Protein AF-0000000080797309 (afdb_homodimer)

Organism: Ignicoccus hospitalis (strain KIN4/I / DSM 18386 / JCM 14125) (NCBI:txid453591)

Radius of gyration: 19.51 Å; Cα contacts (8 Å, |Δi|>4): 888; chains: 2; bounding box: 51×42×43 Å

Foldseek 3Di:
DAWAEKEKEWEWDDDPWKIKIKMKMKIKAFAPVLPVVVVVVVVVVQVVVFVVVQVVVQVQQVQKFKDKQNHTKGKHWPDKHWDADVDSRIIMMMTIIMIMDTDDAFKMKIKMFDAKDFAQYKYKYKYFYDPQKAKDDWDWQFDKDADPVRGMIMTIDGGGGITHRMIMIMMGGD/DAWAEKEKEWEWDDDPWKIKIKMKMKIKAFAPVLPVVVVVVVVVVQVVVFVVVQVVVQVQQVQKFKDKPNHTKGKHWPDKHWDADVDSRIIMMMTIIMIMDTDDAFKMKIKMFDAKDFAQHKYKYKYFYDPQKAKDDWDWQFDKDADPVRGMIMTIDGGGGITHRMIMIMMGGD

Secondary structure (DSSP, 8-state):
-EEEEEEEEEEEEE-SSEEEEEEEEEEEEE-TT-GGGGGGG-HHHHHHHHHHHHHHHHHHHHTSEEEETTEEE--EEEEEEEEESSSTT-EEEEEEEEEEEE--SS-EEEEEE---EE-SSEEEEEEEPPTTEEEEEEE-SSEEEE-TTS-EEEEEE-TT-EE-SEEEEEEEE-/-EEEEEEEEEEEEE-SSEEEEEEEEEEEEE-TT-GGGGGGG-HHHHHHHHHHHHHHHHHHHHTSEEEETTEEE--EEEEEEEEESSSTT-EEEEEEEEEEEE--SS-EEEEEE---EE-SSEEEEEEE--TTEEEEEEE-SSEEEE-TTS-EEEEEE-TT-EE-SEEEEEEEE-

Sequence (348 aa):
MRPVYAQGYYFLIPLKNSWRVHEVVNYYYYDEEGEMSELLHKPSEYEEEVYRAWEVMQEELEKEEVMINGVKTVPKVNWASLNFLAFAELPYYTFLIEFEGPSREGTNCFENRFEDWVAEYDYEAFWYLPPGYRFSEVQTSCEYEVSEDGRALGIWCRKGEEVRGYERICWRSTMRPVYAQGYYFLIPLKNSWRVHEVVNYYYYDEEGEMSELLHKPSEYEEEVYRAWEVMQEELEKEEVMINGVKTVPKVNWASLNFLAFAELPYYTFLIEFEGPSREGTNCFENRFEDWVAEYDYEAFWYLPPGYRFSEVQTSCEYEVSEDGRALGIWCRKGEEVRGYERICWRST

Solvent-accessible surface area (backbone atoms only — not comparable to full-atom values): 17358 Å² total; per-residue (Å²): 117,43,74,36,29,38,41,35,39,36,37,50,40,77,51,97,66,25,37,35,38,44,32,40,37,36,43,31,30,45,26,89,83,26,64,70,49,57,32,79,79,32,64,69,61,35,52,51,50,32,51,49,52,43,51,51,51,41,54,57,53,66,70,37,49,35,25,24,64,86,37,79,39,72,66,38,71,79,43,59,43,74,50,59,66,74,36,59,35,28,35,30,39,40,35,34,32,39,37,58,27,54,54,57,83,64,69,36,37,43,37,41,37,45,76,64,46,62,35,82,34,35,34,39,36,36,38,39,48,49,90,64,33,23,60,73,44,78,46,60,68,48,52,70,51,65,41,93,81,26,31,39,37,43,36,41,40,50,54,71,39,66,37,58,36,49,37,37,45,27,29,28,69,110,117,43,75,36,29,37,42,34,41,36,39,47,40,77,50,96,68,26,37,36,37,45,31,39,38,36,44,32,30,44,25,90,84,26,65,72,50,56,32,79,78,32,63,68,60,32,51,49,51,31,50,50,51,44,51,51,52,41,53,58,51,67,70,38,50,35,25,24,62,85,36,80,39,71,67,40,70,80,43,59,42,76,51,59,65,72,36,58,35,27,35,31,38,40,35,37,32,38,35,58,29,53,55,57,83,66,69,35,36,42,37,40,37,44,77,63,47,62,33,85,32,37,33,39,37,36,39,39,48,48,92,63,32,24,60,73,45,78,44,61,66,46,52,68,50,66,41,93,81,24,29,38,37,44,35,43,40,49,54,70,39,66,36,59,36,49,37,38,44,25,29,28,70,110

pLDDT: mean 95.98, std 2.41, range [84.25, 98.88]

Nearest PDB structures (foldseek):
  4p8q-assembly1_B  TM=3.105E-01  e=8.019E-07  Homo sapiens
  5c97-assembly2_B  TM=3.233E-01  e=2.989E-05  Homo sapiens
  8cgw-assembly1_A  TM=3.232E-01  e=2.361E-05  Homo sapiens
  8hqo-assembly1_a  TM=5.147E-01  e=4.863E-02  Escherichia phage DT57C
  4p8q-assembly1_B  TM=3.004E-01  e=2.036E-06  Homo sapiens

Structure (mmCIF, N/CA/C/O backbone):
data_AF-0000000080797309-model_v1
#
loop_
_entity.id
_entity.type
_entity.pdbx_description
1 polymer 'Uncharacterized protein'
#
loop_
_atom_site.group_PDB
_atom_site.id
_atom_site.type_symbol
_atom_site.label_atom_id
_atom_site.label_alt_id
_atom_site.label_comp_id
_atom_site.label_asym_id
_atom_site.label_entity_id
_atom_site.label_seq_id
_atom_site.pdbx_PDB_ins_code
_atom_site.Cartn_x
_atom_site.Cartn_y
_atom_site.Cartn_z
_atom_site.occupancy
_atom_site.B_iso_or_equiv
_atom_site.auth_seq_id
_atom_site.auth_comp_id
_atom_site.auth_asym_id
_atom_site.auth_atom_id
_atom_site.pdbx_PDB_model_num
ATOM 1 N N . MET A 1 1 ? 21.75 0.419 11.648 1 88.88 1 MET A N 1
ATOM 2 C CA . MET A 1 1 ? 20.922 0.76 10.5 1 88.88 1 MET A CA 1
ATOM 3 C C . MET A 1 1 ? 20.266 2.123 10.688 1 88.88 1 MET A C 1
ATOM 5 O O . MET A 1 1 ? 20.016 2.549 11.812 1 88.88 1 MET A O 1
ATOM 9 N N . ARG A 1 2 ? 20.156 2.906 9.617 1 93.19 2 ARG A N 1
ATOM 10 C CA . ARG A 1 2 ? 19.5 4.203 9.688 1 93.19 2 ARG A CA 1
ATOM 11 C C . ARG A 1 2 ? 18.297 4.258 8.75 1 93.19 2 ARG A C 1
ATOM 13 O O . ARG A 1 2 ? 18.375 3.777 7.613 1 93.19 2 ARG A O 1
ATOM 20 N N . PRO A 1 3 ? 17.203 4.785 9.25 1 95.25 3 PRO A N 1
ATOM 21 C CA . PRO A 1 3 ? 16.062 4.949 8.352 1 95.25 3 PRO A CA 1
ATOM 22 C C . PRO A 1 3 ? 16.344 5.898 7.188 1 95.25 3 PRO A C 1
ATOM 24 O O . PRO A 1 3 ? 17.047 6.906 7.367 1 95.25 3 PRO A O 1
ATOM 27 N N . VAL A 1 4 ? 15.797 5.562 5.992 1 96.19 4 VAL A N 1
ATOM 28 C CA . VAL A 1 4 ? 16.172 6.398 4.855 1 96.19 4 VAL A CA 1
ATOM 29 C C . VAL A 1 4 ? 14.914 6.801 4.078 1 96.19 4 VAL A C 1
ATOM 31 O O . VAL A 1 4 ? 14.969 7.691 3.227 1 96.19 4 VAL A O 1
ATOM 34 N N . TYR A 1 5 ? 13.812 6.172 4.375 1 97.25 5 TYR A N 1
ATOM 35 C CA . TYR A 1 5 ? 12.594 6.5 3.65 1 97.25 5 TYR A CA 1
ATOM 36 C C . TYR A 1 5 ? 11.383 5.828 4.285 1 97.25 5 TYR A C 1
ATOM 38 O O . TYR A 1 5 ? 11.516 4.801 4.953 1 97.25 5 TYR A O 1
ATOM 46 N N . ALA A 1 6 ? 10.203 6.355 4.121 1 97.5 6 ALA A N 1
ATOM 47 C CA . ALA A 1 6 ? 8.969 5.727 4.578 1 97.5 6 ALA A CA 1
ATOM 48 C C . ALA A 1 6 ? 7.832 5.973 3.594 1 97.5 6 ALA A C 1
ATOM 50 O O . ALA A 1 6 ? 7.812 6.988 2.898 1 97.5 6 ALA A O 1
ATOM 51 N N . GLN A 1 7 ? 6.957 4.977 3.486 1 97.62 7 GLN A N 1
ATOM 52 C CA . GLN A 1 7 ? 5.75 5.039 2.668 1 97.62 7 GLN A CA 1
ATOM 53 C C . GLN A 1 7 ? 4.52 4.629 3.471 1 97.62 7 GLN A C 1
ATOM 55 O O . GLN A 1 7 ? 4.582 3.701 4.281 1 97.62 7 GLN A O 1
ATOM 60 N N . GLY A 1 8 ? 3.473 5.324 3.232 1 97.69 8 GLY A N 1
ATOM 61 C CA . GLY A 1 8 ? 2.178 4.945 3.771 1 97.69 8 GLY A CA 1
ATOM 62 C C . GLY A 1 8 ? 1.081 4.914 2.725 1 97.69 8 GLY A C 1
ATOM 63 O O . GLY A 1 8 ? 1.021 5.785 1.854 1 97.69 8 GLY A O 1
ATOM 64 N N . TYR A 1 9 ? 0.295 3.879 2.766 1 97.94 9 TYR A N 1
ATOM 65 C CA . TYR A 1 9 ? -0.869 3.744 1.896 1 97.94 9 TYR A CA 1
ATOM 66 C C . TYR A 1 9 ? -2.141 3.557 2.715 1 97.94 9 TYR A C 1
ATOM 68 O O . TYR A 1 9 ? -2.24 2.621 3.514 1 97.94 9 TYR A O 1
ATOM 76 N N . TYR A 1 10 ? -3.08 4.438 2.525 1 98.12 10 TYR A N 1
ATOM 77 C CA . TYR A 1 10 ? -4.312 4.469 3.307 1 98.12 10 TYR A CA 1
ATOM 78 C C . TYR A 1 10 ? -5.527 4.238 2.414 1 98.12 10 TYR A C 1
ATOM 80 O O . TYR A 1 10 ? -5.766 4.996 1.474 1 98.12 10 TYR A O 1
ATOM 88 N N . PHE A 1 11 ? -6.242 3.252 2.727 1 97.12 11 PHE A N 1
ATOM 89 C CA . PHE A 1 11 ? -7.453 2.934 1.979 1 97.12 11 PHE A CA 1
ATOM 90 C C . PHE A 1 11 ? -8.688 3.098 2.857 1 97.12 11 PHE A C 1
ATOM 92 O O . PHE A 1 11 ? -8.812 2.445 3.896 1 97.12 11 PHE A O 1
ATOM 99 N N . LEU A 1 12 ? -9.555 3.945 2.426 1 96.69 12 LEU A N 1
ATOM 100 C CA . LEU A 1 12 ? -10.789 4.191 3.168 1 96.69 12 LEU A CA 1
ATOM 101 C C . LEU A 1 12 ? -11.914 3.281 2.678 1 96.69 12 LEU A C 1
ATOM 103 O O . LEU A 1 12 ? -12.18 3.217 1.476 1 96.69 12 LEU A O 1
ATOM 107 N N . ILE A 1 13 ? -12.477 2.637 3.604 1 94.31 13 ILE A N 1
ATOM 108 C CA . ILE A 1 13 ? -13.539 1.675 3.312 1 94.31 13 ILE A CA 1
ATOM 109 C C . ILE A 1 13 ? -14.836 2.119 3.977 1 94.31 13 ILE A C 1
ATOM 111 O O . ILE A 1 13 ? -14.93 2.152 5.207 1 94.31 13 ILE A O 1
ATOM 115 N N . PRO A 1 14 ? -15.789 2.383 3.158 1 92.88 14 PRO A N 1
ATOM 116 C CA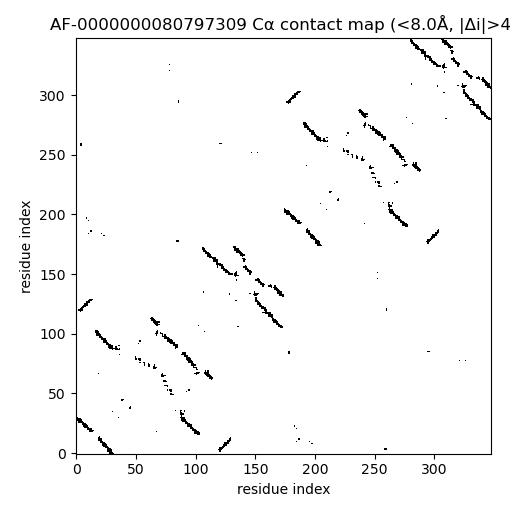 . PRO A 1 14 ? -17.078 2.76 3.738 1 92.88 14 PRO A CA 1
ATOM 117 C C . PRO A 1 14 ? -17.859 1.56 4.281 1 92.88 14 PRO A C 1
ATOM 119 O O . PRO A 1 14 ? -17.984 0.544 3.592 1 92.88 14 PRO A O 1
ATOM 122 N N . LEU A 1 15 ? -18.281 1.693 5.473 1 92.12 15 LEU A N 1
ATOM 123 C CA . LEU A 1 15 ? -19.188 0.737 6.098 1 92.12 15 LEU A CA 1
ATOM 124 C C . LEU A 1 15 ? -20.531 1.378 6.383 1 92.12 15 LEU A C 1
ATOM 126 O O . LEU A 1 15 ? -20.766 2.533 6.02 1 92.12 15 LEU A O 1
ATOM 130 N N . LYS A 1 16 ? -21.453 0.562 6.93 1 89.69 16 LYS A N 1
ATOM 131 C CA . LYS A 1 16 ? -22.797 1.071 7.16 1 89.69 16 LYS A CA 1
ATOM 132 C C . LYS A 1 16 ? -22.781 2.275 8.102 1 89.69 16 LYS A C 1
ATOM 134 O O . LYS A 1 16 ? -23.359 3.32 7.789 1 89.69 16 LYS A O 1
ATOM 139 N N . ASN A 1 17 ? -22.031 2.182 9.188 1 94.12 17 ASN A N 1
ATOM 140 C CA . ASN A 1 17 ? -22.062 3.252 10.18 1 94.12 17 ASN A CA 1
ATOM 141 C C . ASN A 1 17 ? -20.656 3.664 10.602 1 94.12 17 ASN A C 1
ATOM 143 O O . ASN A 1 17 ? -20.469 4.25 11.664 1 94.12 17 ASN A O 1
ATOM 147 N N . SER A 1 18 ? -19.719 3.316 9.781 1 96.5 18 SER A N 1
ATOM 148 C CA . SER A 1 18 ? -18.344 3.641 10.148 1 96.5 18 SER A CA 1
ATOM 149 C C . SER A 1 18 ? -17.453 3.711 8.922 1 96.5 18 SER A C 1
ATOM 151 O O . SER A 1 18 ? -17.859 3.328 7.82 1 96.5 18 SER A O 1
ATOM 153 N N . TRP A 1 19 ? -16.344 4.355 9.109 1 97.06 19 TRP A N 1
ATOM 154 C CA . TRP A 1 19 ? -15.234 4.27 8.172 1 97.06 19 TRP A CA 1
ATOM 155 C C . TRP A 1 19 ? -14.141 3.352 8.719 1 97.06 19 TRP A C 1
ATOM 157 O O . TRP A 1 19 ? -13.773 3.441 9.891 1 97.06 19 TRP A O 1
ATOM 167 N N . ARG A 1 20 ? -13.789 2.465 7.918 1 96.75 20 ARG A N 1
ATOM 168 C CA . ARG A 1 20 ? -12.594 1.691 8.227 1 96.75 20 ARG A CA 1
ATOM 169 C C . ARG A 1 20 ? -11.414 2.146 7.379 1 96.75 20 ARG A C 1
ATOM 171 O O . ARG A 1 20 ? -11.57 2.451 6.195 1 96.75 20 ARG A O 1
ATOM 178 N N . VAL A 1 21 ? -10.25 2.215 7.98 1 97.5 21 VAL A N 1
ATOM 179 C CA . VAL A 1 21 ? -9.023 2.547 7.262 1 97.5 21 VAL A CA 1
ATOM 180 C C . VAL A 1 21 ? -8.055 1.365 7.316 1 97.5 21 VAL A C 1
ATOM 182 O O . VAL A 1 21 ? -7.73 0.871 8.398 1 97.5 21 VAL A O 1
ATOM 185 N N . HIS A 1 22 ? -7.73 0.875 6.156 1 97.5 22 HIS A N 1
ATOM 186 C CA . HIS A 1 22 ? -6.594 -0.029 6.031 1 97.5 22 HIS A CA 1
ATOM 187 C C . HIS A 1 22 ? -5.332 0.727 5.629 1 97.5 22 HIS A C 1
ATOM 189 O O . HIS A 1 22 ? -5.348 1.507 4.676 1 97.5 22 HIS A O 1
ATOM 195 N N . GLU A 1 23 ? -4.355 0.53 6.34 1 97.69 23 GLU A N 1
ATOM 196 C CA . GLU A 1 23 ? -3.102 1.251 6.141 1 97.69 23 GLU A CA 1
ATOM 197 C C . GLU A 1 23 ? -1.925 0.287 6.023 1 97.69 23 GLU A C 1
ATOM 199 O O . GLU A 1 23 ? -1.812 -0.663 6.801 1 97.69 23 GLU A O 1
ATOM 204 N N . VAL A 1 24 ? -1.109 0.479 5.055 1 97.88 24 VAL A N 1
ATOM 205 C CA . VAL A 1 24 ? 0.198 -0.164 4.961 1 97.88 24 VAL A CA 1
ATOM 206 C C . VAL A 1 24 ? 1.3 0.88 5.129 1 97.88 24 VAL A C 1
ATOM 208 O O . VAL A 1 24 ? 1.271 1.931 4.48 1 97.88 24 VAL A O 1
ATOM 211 N N . VAL A 1 25 ? 2.201 0.574 5.93 1 98.12 25 VAL A N 1
ATOM 212 C CA . VAL A 1 25 ? 3.346 1.459 6.117 1 98.12 25 VAL A CA 1
ATOM 213 C C . VAL A 1 25 ? 4.641 0.687 5.879 1 98.12 25 VAL A C 1
ATOM 215 O O . VAL A 1 25 ? 4.812 -0.421 6.391 1 98.12 25 VAL A O 1
ATOM 218 N N . ASN A 1 26 ? 5.516 1.224 5.105 1 97.94 26 ASN A N 1
ATOM 219 C CA . ASN A 1 26 ? 6.859 0.695 4.902 1 97.94 26 ASN A CA 1
ATOM 220 C C . ASN A 1 26 ? 7.926 1.643 5.445 1 97.94 26 ASN A C 1
ATOM 222 O O . ASN A 1 26 ? 7.898 2.842 5.164 1 97.94 26 ASN A O 1
ATOM 226 N N . TYR A 1 27 ? 8.812 1.142 6.207 1 97.94 27 TYR A N 1
ATOM 227 C CA . TYR A 1 27 ? 10.008 1.869 6.629 1 97.94 27 TYR A CA 1
ATOM 228 C C . TYR A 1 27 ? 11.266 1.257 6.027 1 97.94 27 TYR A C 1
ATOM 230 O O . TYR A 1 27 ? 11.562 0.082 6.254 1 97.94 27 TYR A O 1
ATOM 238 N N . TYR A 1 28 ? 11.953 2.053 5.301 1 97.31 28 TYR A N 1
ATOM 239 C CA . TYR A 1 28 ? 13.172 1.587 4.641 1 97.31 28 TYR A CA 1
ATOM 240 C C . TYR A 1 28 ? 14.406 2.055 5.395 1 97.31 28 TYR A C 1
ATOM 242 O O . TYR A 1 28 ? 14.461 3.193 5.863 1 97.31 28 TYR A O 1
ATOM 250 N N . TYR A 1 29 ? 15.406 1.186 5.426 1 96.94 29 TYR A N 1
ATOM 251 C CA . TYR A 1 29 ? 16.641 1.468 6.141 1 96.94 29 TYR A CA 1
ATOM 252 C C . TYR A 1 29 ? 17.859 1.218 5.254 1 96.94 29 TYR A C 1
ATOM 254 O O . TYR A 1 29 ? 17.766 0.495 4.258 1 96.94 29 TYR A O 1
ATOM 262 N N . TYR A 1 30 ? 18.875 1.889 5.609 1 95.88 30 TYR A N 1
ATOM 263 C CA . TYR A 1 30 ? 20.188 1.566 5.051 1 95.88 30 TYR A CA 1
ATOM 264 C C . TYR A 1 30 ? 21.062 0.878 6.086 1 95.88 30 TYR A C 1
ATOM 266 O O . TYR A 1 30 ? 21.391 1.467 7.117 1 95.88 30 TYR A O 1
ATOM 274 N N . ASP A 1 31 ? 21.328 -0.38 5.801 1 95.69 31 ASP A N 1
ATOM 275 C CA . ASP A 1 31 ? 22.203 -1.229 6.605 1 95.69 31 ASP A CA 1
ATOM 276 C C . ASP A 1 31 ? 23.531 -1.494 5.883 1 95.69 31 ASP A C 1
ATOM 278 O O . ASP A 1 31 ? 23.672 -2.496 5.18 1 95.69 31 ASP A O 1
ATOM 282 N N . GLU A 1 32 ? 24.453 -0.683 6.113 1 92.56 32 GLU A N 1
ATOM 283 C CA . GLU A 1 32 ? 25.703 -0.631 5.352 1 92.56 32 GLU A CA 1
ATOM 284 C C . GLU A 1 32 ? 26.359 -2.002 5.281 1 92.56 32 GLU A C 1
ATOM 286 O O . GLU A 1 32 ? 26.844 -2.412 4.227 1 92.56 32 GLU A O 1
ATOM 291 N N . GLU A 1 33 ? 26.406 -2.705 6.332 1 94.06 33 GLU A N 1
ATOM 292 C CA . GLU A 1 33 ? 27.109 -3.986 6.391 1 94.06 33 GLU A CA 1
ATOM 293 C C . GLU A 1 33 ? 26.172 -5.141 6.02 1 94.06 33 GLU A C 1
ATOM 295 O O . GLU A 1 33 ? 26.609 -6.285 5.914 1 94.06 33 GLU A O 1
ATOM 300 N N . GLY A 1 34 ? 24.953 -4.832 5.816 1 93.38 34 GLY A N 1
ATOM 301 C CA . GLY A 1 34 ? 23.984 -5.852 5.457 1 93.38 34 GLY A CA 1
ATOM 302 C C . GLY A 1 34 ? 23.781 -6.898 6.535 1 93.38 34 GLY A C 1
ATOM 303 O O . GLY A 1 34 ? 23.609 -8.078 6.238 1 93.38 34 GLY A O 1
ATOM 304 N N . GLU A 1 35 ? 23.844 -6.492 7.715 1 93.12 35 GLU A N 1
ATOM 305 C CA . GLU A 1 35 ? 23.812 -7.422 8.836 1 93.12 35 GLU A CA 1
ATOM 306 C C . GLU A 1 35 ? 22.422 -8.047 8.984 1 93.12 35 GLU A C 1
ATOM 308 O O . GLU A 1 35 ? 22.297 -9.211 9.352 1 93.12 35 GLU A O 1
ATOM 313 N N . MET A 1 36 ? 21.453 -7.305 8.664 1 94.56 36 MET A N 1
ATOM 314 C CA . MET A 1 36 ? 20.094 -7.781 8.836 1 94.56 36 MET A CA 1
ATOM 315 C C . MET A 1 36 ? 19.797 -8.945 7.895 1 94.56 36 MET A C 1
ATOM 317 O O . MET A 1 36 ? 18.906 -9.75 8.156 1 94.56 36 MET A O 1
ATOM 321 N N . SER A 1 37 ? 20.5 -8.961 6.812 1 92.56 37 SER A N 1
ATOM 322 C CA . SER A 1 37 ? 20.219 -10.008 5.828 1 92.56 37 SER A CA 1
ATOM 323 C C . SER A 1 37 ? 20.562 -11.383 6.375 1 92.56 37 SER A C 1
ATOM 325 O O . SER A 1 37 ? 20.078 -12.398 5.867 1 92.56 37 SER A O 1
ATOM 327 N N . GLU A 1 38 ? 21.375 -11.453 7.387 1 93.19 38 GLU A N 1
ATOM 328 C CA . GLU A 1 38 ? 21.719 -12.719 8.016 1 93.19 38 GLU A CA 1
ATOM 329 C C . GLU A 1 38 ? 20.5 -13.359 8.672 1 93.19 38 GLU A C 1
ATOM 331 O O . GLU A 1 38 ? 20.438 -14.586 8.828 1 93.19 38 GLU A O 1
ATOM 336 N N . LEU A 1 39 ? 19.531 -12.578 9.023 1 92.56 39 LEU A N 1
ATOM 337 C CA . LEU A 1 39 ? 18.328 -13.07 9.68 1 92.56 39 LEU A CA 1
ATOM 338 C C . LEU A 1 39 ? 17.562 -14.016 8.758 1 92.56 39 LEU A C 1
ATOM 340 O O . LEU A 1 39 ? 16.797 -14.867 9.234 1 92.56 39 LEU A O 1
ATOM 344 N N . LEU A 1 40 ? 17.703 -13.844 7.465 1 87.06 40 LEU A N 1
ATOM 345 C CA . LEU A 1 40 ? 17 -14.672 6.496 1 87.06 40 LEU A CA 1
ATOM 346 C C . LEU A 1 40 ? 17.375 -16.141 6.668 1 87.06 40 LEU A C 1
ATOM 348 O O . LEU A 1 40 ? 16.609 -17.031 6.285 1 87.06 40 LEU A O 1
ATOM 352 N N . HIS A 1 41 ? 18.531 -16.359 7.289 1 90.5 41 HIS A N 1
ATOM 353 C CA . HIS A 1 41 ? 19 -17.734 7.484 1 90.5 41 HIS A CA 1
ATOM 354 C C . HIS A 1 41 ? 18.781 -18.188 8.922 1 90.5 41 HIS A C 1
ATOM 356 O O . HIS A 1 41 ? 19.188 -19.297 9.297 1 90.5 41 HIS A O 1
ATOM 362 N N . LYS A 1 42 ? 18.297 -17.422 9.68 1 94.56 42 LYS A N 1
ATOM 363 C CA . LYS A 1 42 ? 18 -17.719 11.078 1 94.56 42 LYS A CA 1
ATOM 364 C C . LYS A 1 42 ? 16.531 -17.469 11.391 1 94.56 42 LYS A C 1
ATOM 366 O O . LYS A 1 42 ? 16.172 -16.453 11.984 1 94.56 42 LYS A O 1
ATOM 371 N N . PRO A 1 43 ? 15.688 -18.422 11.172 1 91.88 43 PRO A N 1
ATOM 372 C CA . PRO A 1 43 ? 14.234 -18.219 11.227 1 91.88 43 PRO A CA 1
ATOM 373 C C . PRO A 1 43 ? 13.758 -17.75 12.602 1 91.88 43 PRO A C 1
ATOM 375 O O . PRO A 1 43 ? 12.898 -16.875 12.688 1 91.88 43 PRO A O 1
ATOM 378 N N . SER A 1 44 ? 14.25 -18.297 13.641 1 95.38 44 SER A N 1
ATOM 379 C CA . SER A 1 44 ? 13.82 -17.906 14.977 1 95.38 44 SER A CA 1
ATOM 380 C C . SER A 1 44 ? 14.172 -16.453 15.266 1 95.38 44 SER A C 1
ATOM 382 O O . SER A 1 44 ? 13.359 -15.703 15.805 1 95.38 44 SER A O 1
ATOM 384 N N . GLU A 1 45 ? 15.383 -16.078 14.922 1 95.25 45 GLU A N 1
ATOM 385 C CA . GLU A 1 45 ? 15.82 -14.703 15.148 1 95.25 45 GLU A CA 1
ATOM 386 C C . GLU A 1 45 ? 15.055 -13.727 14.273 1 95.25 45 G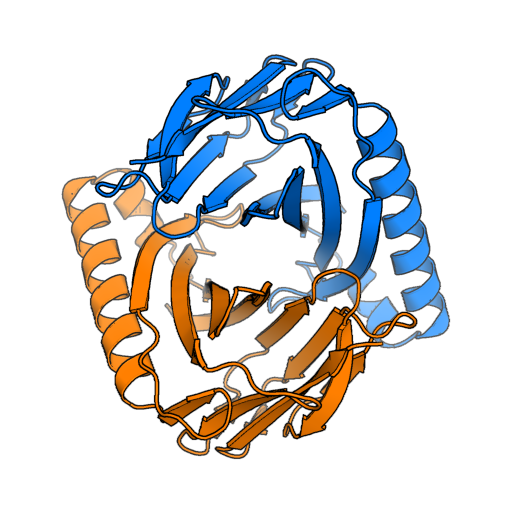LU A C 1
ATOM 388 O O . GLU A 1 45 ? 14.773 -12.602 14.68 1 95.25 45 GLU A O 1
ATOM 393 N N . TYR A 1 46 ? 14.789 -14.148 13.078 1 95.31 46 TYR A N 1
ATOM 394 C CA . TYR A 1 46 ? 13.961 -13.359 12.172 1 95.31 46 TYR A CA 1
ATOM 395 C C . TYR A 1 46 ? 12.594 -13.078 12.789 1 95.31 46 TYR A C 1
ATOM 397 O O . TYR A 1 46 ? 12.148 -11.93 12.836 1 95.31 46 TYR A O 1
ATOM 405 N N . GLU A 1 47 ? 11.984 -14.125 13.289 1 94.5 47 GLU A N 1
ATOM 406 C CA . GLU A 1 47 ? 10.656 -13.992 13.891 1 94.5 47 GLU A CA 1
ATOM 407 C C . GLU A 1 47 ? 10.703 -13.07 15.109 1 94.5 47 GLU A C 1
ATOM 409 O O . GLU A 1 47 ? 9.789 -12.266 15.312 1 94.5 47 GLU A O 1
ATOM 414 N N . GLU A 1 48 ? 11.68 -13.211 15.844 1 96.69 48 GLU A N 1
ATOM 415 C CA . GLU A 1 48 ? 11.836 -12.359 17.016 1 96.69 48 GLU A CA 1
ATOM 416 C C . GLU A 1 48 ? 11.992 -10.891 16.625 1 96.69 48 GLU A C 1
ATOM 418 O O . GLU A 1 48 ? 11.406 -10.008 17.25 1 96.69 48 GLU A O 1
ATOM 423 N N . GLU A 1 49 ? 12.836 -10.664 15.602 1 97.06 49 GLU A N 1
ATOM 424 C CA . GLU A 1 49 ? 13.039 -9.305 15.109 1 97.06 49 GLU A CA 1
ATOM 425 C C . GLU A 1 49 ? 11.734 -8.695 14.609 1 97.06 49 GLU A C 1
ATOM 427 O O . GLU A 1 49 ? 11.422 -7.547 14.922 1 97.06 49 GLU A O 1
ATOM 432 N N . VAL A 1 50 ? 10.938 -9.422 13.891 1 96.5 50 VAL A N 1
ATOM 433 C CA . VAL A 1 50 ? 9.664 -8.953 13.336 1 96.5 50 VAL A CA 1
ATOM 434 C C . VAL A 1 50 ? 8.688 -8.672 14.477 1 96.5 50 VAL A C 1
ATOM 436 O O . VAL A 1 50 ? 7.984 -7.656 14.453 1 96.5 50 VAL A O 1
ATOM 439 N N . TYR A 1 51 ? 8.664 -9.547 15.445 1 96.81 51 TYR A N 1
ATOM 440 C CA . TYR A 1 51 ? 7.785 -9.336 16.594 1 96.81 51 TYR A CA 1
ATOM 441 C C . TYR A 1 51 ? 8.156 -8.07 17.344 1 96.81 51 TYR A C 1
ATOM 443 O O . TYR A 1 51 ? 7.285 -7.289 17.734 1 96.81 51 TYR A O 1
ATOM 451 N N . ARG A 1 52 ? 9.406 -7.91 17.531 1 97.5 52 ARG A N 1
ATOM 452 C CA . ARG A 1 52 ? 9.875 -6.695 18.203 1 97.5 52 ARG A CA 1
ATOM 453 C C . ARG A 1 52 ? 9.461 -5.453 17.422 1 97.5 52 ARG A C 1
ATOM 455 O O . ARG A 1 52 ? 8.992 -4.473 18 1 97.5 52 ARG A O 1
ATOM 462 N N . ALA A 1 53 ? 9.68 -5.477 16.109 1 97.56 53 ALA A N 1
ATOM 463 C CA . ALA A 1 53 ? 9.273 -4.352 15.266 1 97.56 53 ALA A CA 1
ATOM 464 C C . ALA A 1 53 ? 7.773 -4.09 15.375 1 97.56 53 ALA A C 1
ATOM 466 O O . ALA A 1 53 ? 7.34 -2.936 15.406 1 97.56 53 ALA A O 1
ATOM 467 N N . TRP A 1 54 ? 6.992 -5.129 15.438 1 97.38 54 TRP A N 1
ATOM 468 C CA . TRP A 1 54 ? 5.547 -5.043 15.625 1 97.38 54 TRP A CA 1
ATOM 469 C C . TRP A 1 54 ? 5.203 -4.312 16.922 1 97.38 54 TRP A C 1
ATOM 471 O O . TRP A 1 54 ? 4.391 -3.387 16.922 1 97.38 54 TRP A O 1
ATOM 481 N N . GLU A 1 55 ? 5.824 -4.695 17.984 1 97.88 55 GLU A N 1
ATOM 482 C CA . GLU A 1 55 ? 5.57 -4.09 19.281 1 97.88 55 GLU A CA 1
ATOM 483 C C . GLU A 1 55 ? 5.941 -2.607 19.281 1 97.88 55 GLU A C 1
ATOM 485 O O . GLU A 1 55 ? 5.188 -1.774 19.797 1 97.88 55 GLU A O 1
ATOM 490 N N . VAL A 1 56 ? 7.059 -2.336 18.766 1 97.75 56 VAL A N 1
ATOM 491 C CA . VAL A 1 56 ? 7.543 -0.959 18.719 1 97.75 56 VAL A CA 1
ATOM 492 C C . VAL A 1 56 ? 6.582 -0.096 17.906 1 97.75 56 VAL A C 1
ATOM 494 O O . VAL A 1 56 ? 6.211 1.002 18.328 1 97.75 56 VAL A O 1
ATOM 497 N N . MET A 1 57 ? 6.184 -0.609 16.719 1 98.06 57 MET A N 1
ATOM 498 C CA . MET A 1 57 ? 5.238 0.137 15.891 1 98.06 57 MET A CA 1
ATOM 499 C C . MET A 1 57 ? 3.932 0.381 16.641 1 98.06 57 MET A C 1
ATOM 501 O O . MET A 1 57 ? 3.398 1.491 16.609 1 98.06 57 MET A O 1
ATOM 505 N N . GLN A 1 58 ? 3.43 -0.635 17.312 1 98.06 58 GLN A N 1
ATOM 506 C CA . GLN A 1 58 ? 2.189 -0.484 18.062 1 98.06 58 GLN A CA 1
ATOM 507 C C . GLN A 1 58 ? 2.334 0.57 19.156 1 98.06 58 GLN A C 1
ATOM 509 O O . GLN A 1 58 ? 1.45 1.408 19.344 1 98.06 58 GLN A O 1
ATOM 514 N N . GLU A 1 59 ? 3.426 0.542 19.828 1 97.69 59 GLU A N 1
ATOM 515 C CA . GLU A 1 59 ? 3.689 1.524 20.875 1 97.69 59 GLU A CA 1
ATOM 516 C C . GLU A 1 59 ? 3.713 2.941 20.312 1 97.69 59 GLU A C 1
ATOM 518 O O . GLU A 1 59 ? 3.16 3.865 20.922 1 97.69 59 GLU A O 1
ATOM 523 N N . GLU A 1 60 ? 4.383 3.148 19.188 1 96.19 60 GLU A N 1
ATOM 524 C CA . GLU A 1 60 ? 4.461 4.465 18.562 1 96.19 60 GLU A CA 1
ATOM 525 C C . GLU A 1 60 ? 3.076 4.973 18.172 1 96.19 60 GLU A C 1
ATOM 527 O O . GLU A 1 60 ? 2.764 6.148 18.359 1 96.19 60 GLU A O 1
ATOM 532 N N . LEU A 1 61 ? 2.242 4.086 17.609 1 96.94 61 LEU A N 1
ATOM 533 C CA . LEU A 1 61 ? 0.889 4.453 17.203 1 96.94 61 LEU A CA 1
ATOM 534 C C . LEU A 1 61 ? 0.064 4.887 18.406 1 96.94 61 LEU A C 1
ATOM 536 O O . LEU A 1 61 ? -0.775 5.785 18.297 1 96.94 61 LEU A O 1
ATOM 540 N N . GLU A 1 62 ? 0.316 4.258 19.531 1 96.44 62 GLU A N 1
ATOM 541 C CA . GLU A 1 62 ? -0.465 4.527 20.734 1 96.44 62 GLU A CA 1
ATOM 542 C C . GLU A 1 62 ? -0.117 5.891 21.328 1 96.44 62 GLU A C 1
ATOM 544 O O . GLU A 1 62 ? -0.855 6.418 22.156 1 96.44 62 GLU A O 1
ATOM 549 N N . LYS A 1 63 ? 1.009 6.453 20.938 1 95.56 63 LYS A N 1
ATOM 550 C CA . LYS A 1 63 ? 1.396 7.781 21.406 1 95.56 63 LYS A CA 1
ATOM 551 C C . LYS A 1 63 ? 0.613 8.867 20.672 1 95.56 63 LYS A C 1
ATOM 553 O O . LYS A 1 63 ? 0.573 10.016 21.109 1 95.56 63 LYS A O 1
ATOM 558 N N . GLU A 1 64 ? 0.073 8.594 19.531 1 96.06 64 GLU A N 1
ATOM 559 C CA . GLU A 1 64 ? -0.671 9.555 18.734 1 96.06 64 GLU A CA 1
ATOM 560 C C . GLU A 1 64 ? -2.145 9.578 19.125 1 96.06 64 GLU A C 1
ATOM 562 O O . GLU A 1 64 ? -2.645 8.641 19.734 1 96.06 64 GLU A O 1
ATOM 567 N N . GLU A 1 65 ? -2.738 10.68 18.891 1 97.69 65 GLU A N 1
ATOM 568 C CA . GLU A 1 65 ? -4.191 10.773 19 1 97.69 65 GLU A CA 1
ATOM 569 C C . GLU A 1 65 ? -4.855 10.758 17.625 1 97.69 65 GLU A C 1
ATOM 571 O O . GLU A 1 65 ? -4.879 11.773 16.922 1 97.69 65 GLU A O 1
ATOM 576 N N . VAL A 1 66 ? -5.398 9.625 17.312 1 98.19 66 VAL A N 1
ATOM 577 C CA . VAL A 1 66 ? -6.055 9.438 16.016 1 98.19 66 VAL A CA 1
ATOM 578 C C . VAL A 1 66 ? -7.57 9.5 16.203 1 98.19 66 VAL A C 1
ATOM 580 O O . VAL A 1 66 ? -8.133 8.828 17.062 1 98.19 66 VAL A O 1
ATOM 583 N N . MET A 1 67 ? -8.234 10.297 15.359 1 98.44 67 MET A N 1
ATOM 584 C CA . MET A 1 67 ? -9.688 10.453 15.461 1 98.44 67 MET A CA 1
ATOM 585 C C . MET A 1 67 ? -10.344 10.336 14.094 1 98.44 67 MET A C 1
ATOM 587 O O . MET A 1 67 ? -9.797 10.797 13.094 1 98.44 67 MET A O 1
ATOM 591 N N . ILE A 1 68 ? -11.445 9.719 14.055 1 98.5 68 ILE A N 1
ATOM 592 C CA . ILE A 1 68 ? -12.359 9.773 12.922 1 98.5 68 ILE A CA 1
ATOM 593 C C . ILE A 1 68 ? -13.664 10.445 13.344 1 98.5 68 ILE A C 1
ATOM 595 O O . ILE A 1 68 ? -14.336 9.984 14.273 1 98.5 68 ILE A O 1
ATOM 599 N N . ASN A 1 69 ? -13.914 11.531 12.742 1 98.25 69 ASN A N 1
ATOM 600 C CA . ASN A 1 69 ? -15.102 12.336 13.055 1 98.25 69 ASN A CA 1
ATOM 601 C C . ASN A 1 69 ? -15.195 12.648 14.539 1 98.25 69 ASN A C 1
ATOM 603 O O . ASN A 1 69 ? -16.25 12.492 15.148 1 98.25 69 ASN A O 1
ATOM 607 N N . GLY A 1 70 ? -14.078 12.992 15.109 1 97.31 70 GLY A N 1
ATOM 608 C CA . GLY A 1 70 ? -14.016 13.484 16.484 1 97.31 70 GLY A CA 1
ATOM 609 C C . GLY A 1 70 ? -13.969 12.375 17.516 1 97.31 70 GLY A C 1
ATOM 610 O O . GLY A 1 70 ? -13.898 12.641 18.719 1 97.31 70 GLY A O 1
ATOM 611 N N . VAL A 1 71 ? -14.078 11.141 17.094 1 98.25 71 VAL A N 1
ATOM 612 C CA . VAL A 1 71 ? -14.039 10.016 18.016 1 98.25 71 VAL A CA 1
ATOM 613 C C . VAL A 1 71 ? -12.664 9.344 17.969 1 98.25 71 VAL A C 1
ATOM 615 O O . VAL A 1 71 ? -12.188 8.984 16.906 1 98.25 71 VAL A O 1
ATOM 618 N N . LYS A 1 72 ? -12.141 9.203 19.172 1 97.81 72 LYS A N 1
ATOM 619 C CA . LYS A 1 72 ? -10.812 8.609 19.281 1 97.81 72 LYS A CA 1
ATOM 620 C C . LYS A 1 72 ? -10.828 7.145 18.859 1 97.81 72 LYS A C 1
ATOM 622 O O . LYS A 1 72 ? -11.758 6.406 19.188 1 97.81 72 LYS A O 1
ATOM 627 N N . THR A 1 73 ? -9.836 6.777 18.094 1 97 73 THR A N 1
ATOM 628 C CA . THR A 1 73 ? -9.633 5.379 17.719 1 97 73 THR A CA 1
ATOM 629 C C . THR A 1 73 ? -8.164 4.992 17.875 1 97 73 THR A C 1
ATOM 631 O O . THR A 1 73 ? -7.293 5.863 17.984 1 97 73 THR A O 1
ATOM 634 N N . VAL A 1 74 ? -7.918 3.719 18 1 95.31 74 VAL A N 1
ATOM 635 C CA . VAL A 1 74 ? -6.551 3.23 18.156 1 95.31 74 VAL A CA 1
ATOM 636 C C . VAL A 1 74 ? -6.176 2.348 16.969 1 95.31 74 VAL A C 1
ATOM 638 O O . VAL A 1 74 ? -6.688 1.235 16.828 1 95.31 74 VAL A O 1
ATOM 641 N N . PRO A 1 75 ? -5.262 2.855 16.109 1 97.75 75 PRO A N 1
ATOM 642 C CA . PRO A 1 75 ? -4.77 1.983 15.047 1 97.75 75 PRO A CA 1
ATOM 643 C C . PRO A 1 75 ? -4.078 0.73 15.578 1 97.75 75 PRO A C 1
ATOM 645 O O . PRO A 1 75 ? -3.305 0.806 16.531 1 97.75 75 PRO A O 1
ATOM 648 N N . LYS A 1 76 ? -4.375 -0.363 15.016 1 97.38 76 LYS A N 1
ATOM 649 C CA . LYS A 1 76 ? -3.814 -1.644 15.438 1 97.38 76 LYS A CA 1
ATOM 650 C C . LYS A 1 76 ? -2.93 -2.244 14.352 1 97.38 76 LYS A C 1
ATOM 652 O O . LYS A 1 76 ? -3.316 -2.277 13.18 1 97.38 76 LYS A O 1
ATOM 657 N N . VAL A 1 77 ? -1.784 -2.713 14.719 1 97.31 77 VAL A N 1
ATOM 658 C CA . VAL A 1 77 ? -0.912 -3.432 13.797 1 97.31 77 VAL A CA 1
ATOM 659 C C . VAL A 1 77 ? -1.348 -4.895 13.711 1 97.31 77 VAL A C 1
ATOM 661 O O . VAL A 1 77 ? -1.32 -5.617 14.711 1 97.31 77 VAL A O 1
ATOM 664 N N . ASN A 1 78 ? -1.698 -5.309 12.508 1 94.44 78 ASN A N 1
ATOM 665 C CA . ASN A 1 78 ? -2.23 -6.656 12.344 1 94.44 78 ASN A CA 1
ATOM 666 C C . ASN A 1 78 ? -1.214 -7.582 11.688 1 94.44 78 ASN A C 1
ATOM 668 O O . ASN A 1 78 ? -1.389 -8.805 11.68 1 94.44 78 ASN A O 1
ATOM 672 N N . TRP A 1 79 ? -0.19 -7 11.164 1 94.38 79 TRP A N 1
ATOM 673 C CA . TRP A 1 79 ? 0.848 -7.77 10.484 1 94.38 79 TRP A CA 1
ATOM 674 C C . TRP A 1 79 ? 2.145 -6.969 10.391 1 94.38 79 TRP A C 1
ATOM 676 O O . TRP A 1 79 ? 2.115 -5.742 10.289 1 94.38 79 TRP A O 1
ATOM 686 N N . ALA A 1 80 ? 3.213 -7.656 10.5 1 96.06 80 ALA A N 1
ATOM 687 C CA . ALA A 1 80 ? 4.527 -7.074 10.258 1 96.06 80 ALA A CA 1
ATOM 688 C C . ALA A 1 80 ? 5.43 -8.039 9.5 1 96.06 80 ALA A C 1
ATOM 690 O O . ALA A 1 80 ? 5.316 -9.258 9.656 1 96.06 80 ALA A O 1
ATOM 691 N N . SER A 1 81 ? 6.273 -7.523 8.719 1 95.25 81 SER A N 1
ATOM 692 C CA . SER A 1 81 ? 7.254 -8.336 8.008 1 95.25 81 SER A CA 1
ATOM 693 C C . SER A 1 81 ? 8.547 -7.562 7.777 1 95.25 81 SER A C 1
ATOM 695 O O . SER A 1 81 ? 8.562 -6.332 7.855 1 95.25 81 SER A O 1
ATOM 697 N N . LEU A 1 82 ? 9.57 -8.305 7.609 1 95.81 82 LEU A N 1
ATOM 698 C CA . LEU A 1 82 ? 10.883 -7.773 7.25 1 95.81 82 LEU A CA 1
ATOM 699 C C . LEU A 1 82 ? 11.359 -8.352 5.926 1 95.81 82 LEU A C 1
ATOM 701 O O . LEU A 1 82 ? 11.391 -9.578 5.754 1 95.81 82 LEU A O 1
ATOM 705 N N . ASN A 1 83 ? 11.664 -7.492 4.984 1 94.31 83 ASN A N 1
ATOM 706 C CA . ASN A 1 83 ? 12.164 -7.891 3.674 1 94.31 83 ASN A CA 1
ATOM 707 C C . ASN A 1 83 ? 13.328 -7.016 3.223 1 94.31 83 ASN A C 1
ATOM 709 O O . ASN A 1 83 ? 13.789 -6.152 3.973 1 94.31 83 ASN A O 1
ATOM 713 N N . PHE A 1 84 ? 13.867 -7.324 2.064 1 93.69 84 PHE A N 1
ATOM 714 C CA . PHE A 1 84 ? 15.008 -6.59 1.521 1 93.69 84 PHE A CA 1
ATOM 715 C C . PHE A 1 84 ? 14.727 -6.129 0.096 1 93.69 84 PHE A C 1
ATOM 717 O O . PHE A 1 84 ? 14.336 -6.93 -0.756 1 93.69 84 PHE A O 1
ATOM 724 N N . LEU A 1 85 ? 14.898 -4.758 -0.117 1 92 85 LEU A N 1
ATOM 725 C CA . LEU A 1 85 ? 14.648 -4.172 -1.428 1 92 85 LEU A CA 1
ATOM 726 C C . LEU A 1 85 ? 15.805 -4.438 -2.379 1 92 85 LEU A C 1
ATOM 728 O O . LEU A 1 85 ? 16.703 -3.605 -2.521 1 92 85 LEU A O 1
ATOM 732 N N . ALA A 1 86 ? 15.867 -5.516 -3.053 1 84.5 86 ALA A N 1
ATOM 733 C CA . ALA A 1 86 ? 16.797 -5.93 -4.098 1 84.5 86 ALA A CA 1
ATOM 734 C C . ALA A 1 86 ? 18.203 -6.152 -3.527 1 84.5 86 ALA A C 1
ATOM 736 O O . ALA A 1 86 ? 18.969 -6.973 -4.043 1 84.5 86 ALA A O 1
ATOM 737 N N . PHE A 1 87 ? 18.594 -5.336 -2.463 1 89 87 PHE A N 1
ATOM 738 C CA . PHE A 1 87 ? 19.938 -5.379 -1.911 1 89 87 PHE A CA 1
ATOM 739 C C . PHE A 1 87 ? 19.906 -5.734 -0.43 1 89 87 PHE A C 1
ATOM 741 O O . PHE A 1 87 ? 19.016 -5.301 0.298 1 89 87 PHE A O 1
ATOM 748 N N . ALA A 1 88 ? 20.938 -6.43 0.002 1 92.12 88 ALA A N 1
ATOM 749 C CA . ALA A 1 88 ? 21.047 -6.809 1.408 1 92.12 88 ALA A CA 1
ATOM 750 C C . ALA A 1 88 ? 21.156 -5.578 2.301 1 92.12 88 ALA A C 1
ATOM 752 O O . ALA A 1 88 ? 20.812 -5.625 3.482 1 92.12 88 ALA A O 1
ATOM 753 N N . GLU A 1 89 ? 21.625 -4.496 1.684 1 94.31 89 GLU A N 1
ATOM 754 C CA . GLU A 1 89 ? 21.859 -3.264 2.428 1 94.31 89 GLU A CA 1
ATOM 755 C C . GLU A 1 89 ? 20.578 -2.449 2.58 1 94.31 89 GLU A C 1
ATOM 757 O O . GLU A 1 89 ? 20.562 -1.426 3.268 1 94.31 89 GLU A O 1
ATOM 762 N N . LEU A 1 90 ? 19.453 -2.943 1.988 1 95.69 90 LEU A N 1
ATOM 763 C CA . LEU A 1 90 ? 18.234 -2.141 1.998 1 95.69 90 LEU A CA 1
ATOM 764 C C . LEU A 1 90 ? 17.062 -2.93 2.584 1 95.69 90 LEU A C 1
ATOM 766 O O . LEU A 1 90 ? 16.078 -3.184 1.896 1 95.69 90 LEU A O 1
ATOM 770 N N . PRO A 1 91 ? 17.172 -3.248 3.902 1 96.69 91 PRO A N 1
ATOM 771 C CA . PRO A 1 91 ? 16.016 -3.861 4.562 1 96.69 91 PRO A CA 1
ATOM 772 C C . PRO A 1 91 ? 14.852 -2.885 4.746 1 96.69 91 PRO A C 1
ATOM 774 O O . PRO A 1 91 ? 15.062 -1.669 4.781 1 96.69 91 PRO A O 1
ATOM 777 N N . TYR A 1 92 ? 13.688 -3.443 4.812 1 96.88 92 TYR A N 1
ATOM 778 C CA . TYR A 1 92 ? 12.539 -2.611 5.148 1 96.88 92 TYR A CA 1
ATOM 779 C C . TYR A 1 92 ? 11.469 -3.42 5.883 1 96.88 92 TYR A C 1
ATOM 781 O O . TYR A 1 92 ? 11.359 -4.633 5.684 1 96.88 92 TYR A O 1
ATOM 789 N N . TYR A 1 93 ? 10.766 -2.748 6.754 1 97.44 93 TYR A N 1
ATOM 790 C CA . TYR A 1 93 ? 9.633 -3.332 7.461 1 97.44 93 TYR A CA 1
ATOM 791 C C . TYR A 1 93 ? 8.312 -2.926 6.812 1 97.44 93 TYR A C 1
ATOM 793 O O . TYR A 1 93 ? 8.156 -1.781 6.379 1 97.44 93 TYR A O 1
ATOM 801 N N . THR A 1 94 ? 7.438 -3.834 6.723 1 97.69 94 THR A N 1
ATOM 802 C CA . THR A 1 94 ? 6.059 -3.564 6.32 1 97.69 94 THR A CA 1
ATOM 803 C C . THR A 1 94 ? 5.102 -3.812 7.48 1 97.69 94 THR A C 1
ATOM 805 O O . THR A 1 94 ? 5.18 -4.844 8.148 1 97.69 94 THR A O 1
ATOM 808 N N . PHE A 1 95 ? 4.215 -2.895 7.672 1 97.94 95 PHE A N 1
ATOM 809 C CA . PHE A 1 95 ? 3.178 -3.039 8.688 1 97.94 95 PHE A CA 1
ATOM 810 C C . PHE A 1 95 ? 1.793 -2.891 8.07 1 97.94 95 PHE A C 1
ATOM 812 O O . PHE A 1 95 ? 1.544 -1.951 7.309 1 97.94 95 PHE A O 1
ATOM 819 N N . LEU A 1 96 ? 0.92 -3.799 8.383 1 97.38 96 LEU A N 1
ATOM 820 C CA . LEU A 1 96 ? -0.5 -3.625 8.094 1 97.38 96 LEU A CA 1
ATOM 821 C C . LEU A 1 96 ? -1.243 -3.115 9.32 1 97.38 96 LEU A C 1
ATOM 823 O O . LEU A 1 96 ? -1.197 -3.738 10.383 1 97.38 96 LEU A O 1
ATOM 827 N N . ILE A 1 97 ? -1.87 -2.029 9.117 1 97.56 97 ILE A N 1
ATOM 828 C CA . ILE A 1 97 ? -2.521 -1.342 10.227 1 97.56 97 ILE A CA 1
ATOM 829 C C . ILE A 1 97 ? -3.992 -1.102 9.891 1 97.56 97 ILE A C 1
ATOM 831 O O . ILE A 1 97 ? -4.34 -0.859 8.734 1 97.56 97 ILE A O 1
ATOM 835 N N . GLU A 1 98 ? -4.793 -1.21 10.906 1 97.12 98 GLU A N 1
ATOM 836 C CA . GLU A 1 98 ? -6.227 -1.011 10.719 1 97.12 98 GLU A CA 1
ATOM 837 C C . GLU A 1 98 ? -6.832 -0.215 11.867 1 97.12 98 GLU A C 1
ATOM 839 O O . GLU A 1 98 ? -6.441 -0.394 13.023 1 97.12 98 GLU A O 1
ATOM 844 N N . PHE A 1 99 ? -7.754 0.605 11.531 1 97.62 99 PHE A N 1
ATOM 845 C CA . PHE A 1 99 ? -8.555 1.284 12.547 1 97.62 99 PHE A CA 1
ATOM 846 C C . PHE A 1 99 ? -9.906 1.694 11.984 1 97.62 99 PHE A C 1
ATOM 848 O O . PHE A 1 99 ? -10.117 1.654 10.766 1 97.62 99 PHE A O 1
ATOM 855 N N . GLU A 1 100 ? -10.766 1.999 12.875 1 97.06 100 GLU A N 1
ATOM 856 C CA . GLU A 1 100 ? -12.148 2.277 12.516 1 97.06 100 GLU A CA 1
ATOM 857 C C . GLU A 1 100 ? -12.727 3.4 13.375 1 97.06 100 GLU A C 1
ATOM 859 O O . GLU A 1 100 ? -12.336 3.568 14.531 1 97.06 100 GLU A O 1
ATOM 864 N N . GLY A 1 101 ? -13.586 4.188 12.75 1 97.88 101 GLY A N 1
ATOM 865 C CA . GLY A 1 101 ? -14.32 5.223 13.461 1 97.88 101 GLY A CA 1
ATOM 866 C C . GLY A 1 101 ? -15.68 5.512 12.852 1 97.88 101 GLY A C 1
ATOM 867 O O . GLY A 1 101 ? -15.977 5.059 11.75 1 97.88 101 GLY A O 1
ATOM 868 N N . PRO A 1 102 ? -16.453 6.23 13.531 1 98.06 102 PRO A N 1
ATOM 869 C CA . PRO A 1 102 ? -17.828 6.43 13.078 1 98.06 102 PRO A CA 1
ATOM 870 C C . PRO A 1 102 ? -17.922 7.297 11.82 1 98.06 102 PRO A C 1
ATOM 872 O O . PRO A 1 102 ? -17.094 8.188 11.625 1 98.06 102 PRO A O 1
ATOM 875 N N . SER A 1 103 ? -18.891 6.941 11 1 97.44 103 SER A N 1
ATOM 876 C CA . SER A 1 103 ? -19.188 7.82 9.875 1 97.44 103 SER A CA 1
ATOM 877 C C . SER A 1 103 ? -20.219 8.875 10.266 1 97.44 103 SER A C 1
ATOM 879 O O . SER A 1 103 ? -20.859 8.773 11.305 1 97.44 103 SER A O 1
ATOM 881 N N . ARG A 1 104 ? -20.297 9.875 9.492 1 96.06 104 ARG A N 1
ATOM 882 C CA . ARG A 1 104 ? -21.328 10.891 9.672 1 96.06 104 ARG A CA 1
ATOM 883 C C . ARG A 1 104 ? -21.859 11.383 8.328 1 96.06 104 ARG A C 1
ATOM 885 O O . ARG A 1 104 ? -21.234 11.141 7.285 1 96.06 104 ARG A O 1
ATOM 892 N N . GLU A 1 105 ? -22.984 11.969 8.469 1 94.62 105 GLU A N 1
ATOM 893 C CA . GLU A 1 105 ? -23.516 12.578 7.258 1 94.62 105 GLU A CA 1
ATOM 894 C C . GLU A 1 105 ? -22.688 13.781 6.832 1 94.62 105 GLU A C 1
ATOM 896 O O . GLU A 1 105 ? -22.25 14.578 7.668 1 94.62 105 GLU A O 1
ATOM 901 N N . GLY A 1 106 ? -22.547 13.891 5.512 1 95.06 106 GLY A N 1
ATOM 902 C CA . GLY A 1 106 ? -21.797 15.023 4.98 1 95.06 106 GLY A CA 1
ATOM 903 C C . GLY A 1 106 ? -20.297 14.781 4.973 1 95.06 106 GLY A C 1
ATOM 904 O O . GLY A 1 106 ? -19.828 13.781 4.434 1 95.06 106 GLY A O 1
ATOM 905 N N . THR A 1 107 ? -19.594 15.688 5.617 1 98.12 107 THR A N 1
ATOM 906 C CA . THR A 1 107 ? -18.141 15.641 5.586 1 98.12 107 THR A CA 1
ATOM 907 C C . THR A 1 107 ? -17.594 14.75 6.703 1 98.12 107 THR A C 1
ATOM 909 O O . THR A 1 107 ? -17.984 14.898 7.863 1 98.12 107 THR A O 1
ATOM 912 N N . ASN A 1 108 ? -16.766 13.805 6.355 1 98.69 108 ASN A N 1
ATOM 913 C CA . ASN A 1 108 ? -16.047 12.945 7.285 1 98.69 108 ASN A CA 1
ATOM 914 C C . ASN A 1 108 ? -14.57 13.352 7.379 1 98.69 108 ASN A C 1
ATOM 916 O O . ASN A 1 108 ? -13.977 13.773 6.391 1 98.69 108 ASN A O 1
ATOM 920 N N . CYS A 1 109 ? -13.969 13.156 8.578 1 98.81 109 CYS A N 1
ATOM 921 C CA . CYS A 1 109 ? -12.602 13.641 8.742 1 98.81 109 CYS A CA 1
ATOM 922 C C . CYS A 1 109 ? -11.758 12.656 9.539 1 98.81 109 CYS A C 1
ATOM 924 O O . CYS A 1 109 ? -12.227 12.094 10.531 1 98.81 109 CYS A O 1
ATOM 926 N N . PHE A 1 110 ? -10.625 12.484 9.062 1 98.69 110 PHE A N 1
ATOM 927 C CA . PHE A 1 110 ? -9.523 11.883 9.805 1 98.69 110 PHE A CA 1
ATOM 928 C C . PHE A 1 110 ? -8.648 12.961 10.438 1 98.69 110 PHE A C 1
ATOM 930 O O . PHE A 1 110 ? -8.281 13.938 9.781 1 98.69 110 PHE A O 1
ATOM 937 N N . GLU A 1 111 ? -8.359 12.812 11.688 1 98.56 111 GLU A N 1
ATOM 938 C CA . GLU A 1 111 ? -7.441 13.711 12.383 1 98.56 111 GLU A CA 1
ATOM 939 C C . GLU A 1 111 ? -6.375 12.922 13.141 1 98.56 111 GLU A C 1
ATOM 941 O O . GLU A 1 111 ? -6.672 11.891 13.75 1 98.56 111 GLU A O 1
ATOM 946 N N . ASN A 1 112 ? -5.211 13.375 13.094 1 97.88 112 ASN A N 1
ATOM 947 C CA . ASN A 1 112 ? -4.086 12.805 13.828 1 97.88 112 ASN A CA 1
ATOM 948 C C . ASN A 1 112 ? -3.279 13.883 14.547 1 97.88 112 ASN A C 1
ATOM 950 O O . ASN A 1 112 ? -2.861 14.867 13.922 1 97.88 112 ASN A O 1
ATOM 954 N N . ARG A 1 113 ? -3.123 13.789 15.805 1 96.81 113 ARG A N 1
ATOM 955 C CA . ARG A 1 113 ? -2.27 14.656 16.609 1 96.81 113 ARG A CA 1
ATOM 956 C C . ARG A 1 113 ? -1.048 13.906 17.125 1 96.81 113 ARG A C 1
ATOM 958 O O . ARG A 1 113 ? -1.176 12.82 17.688 1 96.81 113 ARG A O 1
ATOM 965 N N . PHE A 1 114 ? 0.076 14.445 16.938 1 94.5 114 PHE A N 1
ATOM 966 C CA . PHE A 1 114 ? 1.35 13.867 17.344 1 94.5 114 PHE A CA 1
ATOM 967 C C . PHE A 1 114 ? 2.361 14.953 17.672 1 94.5 114 PHE A C 1
ATOM 969 O O . PHE A 1 114 ? 2.07 16.141 17.531 1 94.5 114 PHE A O 1
ATOM 976 N N . GLU A 1 115 ? 3.441 14.578 18.234 1 93.81 115 GLU A N 1
ATOM 977 C CA . GLU A 1 115 ? 4.473 15.547 18.594 1 93.81 115 GLU A CA 1
ATOM 978 C C . GLU A 1 115 ? 5.125 16.141 17.359 1 93.81 115 GLU A C 1
ATOM 980 O O . GLU A 1 115 ? 5.387 15.445 16.375 1 93.81 115 GLU A O 1
ATOM 985 N N . ASP A 1 116 ? 5.398 17.391 17.422 1 94.75 116 ASP A N 1
ATOM 986 C CA . ASP A 1 116 ? 6.156 18.047 16.359 1 94.75 116 ASP A CA 1
ATOM 987 C C . ASP A 1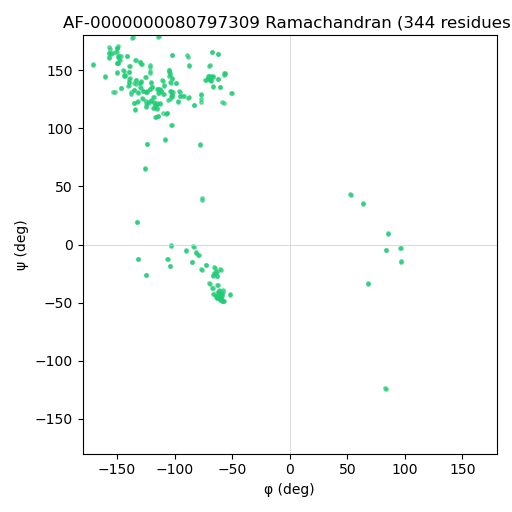 116 ? 7.508 17.375 16.156 1 94.75 116 ASP A C 1
ATOM 989 O O . ASP A 1 116 ? 8.094 16.844 17.094 1 94.75 116 ASP A O 1
ATOM 993 N N . TRP A 1 117 ? 7.887 17.391 14.93 1 94.38 117 TRP A N 1
ATOM 994 C CA . TRP A 1 117 ? 9.211 16.844 14.672 1 94.38 117 TRP A CA 1
ATOM 995 C C . TRP A 1 117 ? 9.805 17.406 13.383 1 94.38 117 TRP A C 1
ATOM 997 O O . TRP A 1 117 ? 9.148 18.188 12.688 1 94.38 117 TRP A O 1
ATOM 1007 N N . VAL A 1 118 ? 11.07 17.172 13.172 1 96 118 VAL A N 1
ATOM 1008 C CA . VAL A 1 118 ? 11.734 17.453 11.906 1 96 118 VAL A CA 1
ATOM 1009 C C . VAL A 1 118 ? 11.961 16.156 11.141 1 96 118 VAL A C 1
ATOM 1011 O O . VAL A 1 118 ? 12.531 15.203 11.672 1 96 118 VAL A O 1
ATOM 1014 N N . ALA A 1 119 ? 11.492 16.109 9.914 1 95.06 119 ALA A N 1
ATOM 1015 C CA . ALA A 1 119 ? 11.609 14.883 9.125 1 95.06 119 ALA A CA 1
ATOM 1016 C C . ALA A 1 119 ? 13.07 14.469 8.977 1 95.06 119 ALA A C 1
ATOM 1018 O O . ALA A 1 119 ? 13.883 15.227 8.445 1 95.06 119 ALA A O 1
ATOM 1019 N N . GLU A 1 120 ? 13.359 13.336 9.391 1 94.5 120 GLU A N 1
ATOM 1020 C CA . GLU A 1 120 ? 14.734 12.836 9.312 1 94.5 120 GLU A CA 1
ATOM 1021 C C . GLU A 1 120 ? 15.016 12.219 7.949 1 94.5 120 GLU A C 1
ATOM 1023 O O . GLU A 1 120 ? 16.172 11.977 7.602 1 94.5 120 GLU A O 1
ATOM 1028 N N . TYR A 1 121 ? 14.078 11.945 7.215 1 95.75 121 TYR A N 1
ATOM 1029 C CA . TYR A 1 121 ? 14.117 11.375 5.871 1 95.75 121 TYR A CA 1
ATOM 1030 C C . TYR A 1 121 ? 12.844 11.711 5.105 1 95.75 121 TYR A C 1
ATOM 1032 O O . TYR A 1 121 ? 11.859 12.164 5.691 1 95.75 121 TYR A O 1
ATOM 1040 N N . ASP A 1 122 ? 12.922 11.523 3.822 1 95.5 122 ASP A N 1
ATOM 1041 C CA . ASP A 1 122 ? 11.734 11.727 3.004 1 95.5 122 ASP A CA 1
ATOM 1042 C C . ASP A 1 122 ? 10.68 10.656 3.293 1 95.5 122 ASP A C 1
ATOM 1044 O O . ASP A 1 122 ? 11.016 9.5 3.533 1 95.5 122 ASP A O 1
ATOM 1048 N N . TYR A 1 123 ? 9.477 11.094 3.244 1 96 123 TYR A N 1
ATOM 1049 C CA . TYR A 1 123 ? 8.406 10.109 3.322 1 96 123 TYR A CA 1
ATOM 1050 C C . TYR A 1 123 ? 7.18 10.578 2.541 1 96 123 TYR A C 1
ATOM 1052 O O . TYR A 1 123 ? 7.09 11.75 2.164 1 96 123 TYR A O 1
ATOM 1060 N N . GLU A 1 124 ? 6.355 9.594 2.246 1 96.5 124 GLU A N 1
ATOM 1061 C CA . GLU A 1 124 ? 5.141 9.883 1.491 1 96.5 124 GLU A CA 1
ATOM 1062 C C . GLU A 1 124 ? 3.949 9.102 2.033 1 96.5 124 GLU A C 1
ATOM 1064 O O . GLU A 1 124 ? 4.121 8.047 2.654 1 96.5 124 GLU A O 1
ATOM 1069 N N . ALA A 1 125 ? 2.805 9.594 1.859 1 96.88 125 ALA A N 1
ATOM 1070 C CA . ALA A 1 125 ? 1.54 8.953 2.205 1 96.88 125 ALA A CA 1
ATOM 1071 C C . ALA A 1 125 ? 0.522 9.102 1.077 1 96.88 125 ALA A C 1
ATOM 1073 O O . ALA A 1 125 ? 0.361 10.188 0.519 1 96.88 125 ALA A O 1
ATOM 1074 N N . PHE A 1 126 ? -0.1 8.008 0.754 1 97.5 126 PHE A N 1
ATOM 1075 C CA . PHE A 1 126 ? -1.157 8.008 -0.25 1 97.5 126 PHE A CA 1
ATOM 1076 C C . PHE A 1 126 ? -2.484 7.578 0.359 1 97.5 126 PHE A C 1
ATOM 1078 O O . PHE A 1 126 ? -2.551 6.562 1.06 1 97.5 126 PHE A O 1
ATOM 1085 N N . TRP A 1 127 ? -3.445 8.406 0.136 1 98 127 TRP A N 1
ATOM 1086 C CA . TRP A 1 127 ? -4.805 8.094 0.563 1 98 127 TRP A CA 1
ATOM 1087 C C . TRP A 1 127 ? -5.707 7.824 -0.638 1 98 127 TRP A C 1
ATOM 1089 O O . TRP A 1 127 ? -5.609 8.508 -1.659 1 98 127 TRP A O 1
ATOM 1099 N N . TYR A 1 128 ? -6.562 6.887 -0.539 1 97.75 128 TYR A N 1
ATOM 1100 C CA . TYR A 1 128 ? -7.414 6.523 -1.665 1 97.75 128 TYR A CA 1
ATOM 1101 C C . TYR A 1 128 ? -8.844 6.277 -1.206 1 97.75 128 TYR A C 1
ATOM 1103 O O . TYR A 1 128 ? -9.078 5.527 -0.253 1 97.75 128 TYR A O 1
ATOM 1111 N N . LEU A 1 129 ? -9.781 6.91 -1.883 1 96.94 129 LEU A N 1
ATOM 1112 C CA . LEU A 1 129 ? -11.203 6.828 -1.569 1 96.94 129 LEU A CA 1
ATOM 1113 C C . LEU A 1 129 ? -11.922 5.918 -2.555 1 96.94 129 LEU A C 1
ATOM 1115 O O . LEU A 1 129 ? -11.555 5.848 -3.729 1 96.94 129 LEU A O 1
ATOM 1119 N N . PRO A 1 130 ? -12.906 5.223 -2.092 1 93.56 130 PRO A N 1
ATOM 1120 C CA . PRO A 1 130 ? -13.766 4.508 -3.039 1 93.56 130 PRO A CA 1
ATOM 1121 C C . PRO A 1 130 ? -14.594 5.445 -3.914 1 93.56 130 PRO A C 1
ATOM 1123 O O . PRO A 1 130 ? -14.68 6.645 -3.627 1 93.56 130 PRO A O 1
ATOM 1126 N N . PRO A 1 131 ? -15.164 4.863 -5 1 93.19 131 PRO A N 1
ATOM 1127 C CA . PRO A 1 131 ? -16.031 5.707 -5.824 1 93.19 131 PRO A CA 1
ATOM 1128 C C . PRO A 1 131 ? -17.172 6.348 -5.02 1 93.19 131 PRO A C 1
ATOM 1130 O O . PRO A 1 131 ? -17.688 5.738 -4.078 1 93.19 131 PRO A O 1
ATOM 1133 N N . GLY A 1 132 ? -17.531 7.52 -5.414 1 94 132 GLY A N 1
ATOM 1134 C CA . GLY A 1 132 ? -18.625 8.211 -4.766 1 94 132 GLY A CA 1
ATOM 1135 C C . GLY A 1 132 ? -18.172 9.188 -3.699 1 94 132 GLY A C 1
ATOM 1136 O O . GLY A 1 132 ? -19 9.859 -3.074 1 94 132 GLY A O 1
ATOM 1137 N N . TYR A 1 133 ? -16.875 9.211 -3.494 1 96.44 133 TYR A N 1
ATOM 1138 C CA . TYR A 1 133 ? -16.328 10.133 -2.496 1 96.44 133 TYR A CA 1
ATOM 1139 C C . TYR A 1 133 ? -15.172 10.938 -3.066 1 96.44 133 TYR A C 1
ATOM 1141 O O . TYR A 1 133 ? -14.578 10.547 -4.07 1 96.44 133 TYR A O 1
ATOM 1149 N N . ARG A 1 134 ? -14.922 12.07 -2.48 1 98.12 134 ARG A N 1
ATOM 1150 C CA . ARG A 1 134 ? -13.781 12.906 -2.852 1 98.12 134 ARG A CA 1
ATOM 1151 C C . ARG A 1 134 ? -13.203 13.617 -1.632 1 98.12 134 ARG A C 1
ATOM 1153 O O . ARG A 1 134 ? -13.922 13.906 -0.675 1 98.12 134 ARG A O 1
ATOM 1160 N N . PHE A 1 135 ? -11.961 13.852 -1.697 1 98.62 135 PHE A N 1
ATOM 1161 C CA . PHE A 1 135 ? -11.344 14.641 -0.639 1 98.62 135 PHE A CA 1
ATOM 1162 C C . PHE A 1 135 ? -11.812 16.094 -0.704 1 98.62 135 PHE A C 1
ATOM 1164 O O . PHE A 1 135 ? -11.945 16.656 -1.79 1 98.62 135 PHE A O 1
ATOM 1171 N N . SER A 1 136 ? -12.016 16.656 0.484 1 98.44 136 SER A N 1
ATOM 1172 C CA . SER A 1 136 ? -12.594 18 0.486 1 98.44 136 SER A CA 1
ATOM 1173 C C . SER A 1 136 ? -11.719 18.984 1.256 1 98.44 136 SER A C 1
ATOM 1175 O O . SER A 1 136 ? -11.812 20.188 1.057 1 98.44 136 SER A O 1
ATOM 1177 N N . GLU A 1 137 ? -10.969 18.531 2.162 1 98.44 137 GLU A N 1
ATOM 1178 C CA . GLU A 1 137 ? -10.07 19.359 2.965 1 98.44 137 GLU A CA 1
ATOM 1179 C C . GLU A 1 137 ? -8.805 18.594 3.336 1 98.44 137 GLU A C 1
ATOM 1181 O O . GLU A 1 137 ? -8.867 17.406 3.697 1 98.44 137 GLU A O 1
ATOM 1186 N N . VAL A 1 138 ? -7.703 19.25 3.182 1 98.5 138 VAL A N 1
ATOM 1187 C CA . VAL A 1 138 ? -6.426 18.672 3.586 1 98.5 138 VAL A CA 1
ATOM 1188 C C . VAL A 1 138 ? -5.609 19.703 4.355 1 98.5 138 VAL A C 1
ATOM 1190 O O . VAL A 1 138 ? -5.293 20.766 3.824 1 98.5 138 VAL A O 1
ATOM 1193 N N . GLN A 1 139 ? -5.359 19.438 5.543 1 98.31 139 GLN A N 1
ATOM 1194 C CA . GLN A 1 139 ? -4.453 20.234 6.367 1 98.31 139 GLN A CA 1
ATOM 1195 C C . GLN A 1 139 ? -3.221 19.422 6.762 1 98.31 139 GLN A C 1
ATOM 1197 O O . GLN A 1 139 ? -3.32 18.469 7.535 1 98.31 139 GLN A O 1
ATOM 1202 N N . THR A 1 140 ? -2.107 19.719 6.27 1 97.44 140 THR A N 1
ATOM 1203 C CA . THR A 1 140 ? -0.84 19.047 6.539 1 97.44 140 THR A CA 1
ATOM 1204 C C . THR A 1 140 ? 0.325 20.031 6.406 1 97.44 140 THR A C 1
ATOM 1206 O O . THR A 1 140 ? 0.202 21.062 5.754 1 97.44 140 THR A O 1
ATOM 1209 N N . SER A 1 141 ? 1.424 19.703 7.078 1 96 141 SER A N 1
ATOM 1210 C CA . SER A 1 141 ? 2.639 20.5 6.957 1 96 141 SER A CA 1
ATOM 1211 C C . SER A 1 141 ? 3.395 20.172 5.676 1 96 141 SER A C 1
ATOM 1213 O O . SER A 1 141 ? 4.301 20.891 5.273 1 96 141 SER A O 1
ATOM 1215 N N . CYS A 1 142 ? 2.965 19.141 5.012 1 96.12 142 CYS A N 1
ATOM 1216 C CA . CYS A 1 142 ? 3.684 18.625 3.852 1 96.12 142 CYS A CA 1
ATOM 1217 C C . CYS A 1 142 ? 3.008 19.062 2.557 1 96.12 142 CYS A C 1
ATOM 1219 O O . CYS A 1 142 ? 1.886 19.578 2.576 1 96.12 142 CYS A O 1
ATOM 1221 N N . GLU A 1 143 ? 3.805 18.938 1.479 1 95.56 143 GLU A N 1
ATOM 1222 C CA . GLU A 1 143 ? 3.207 19.141 0.164 1 95.56 143 GLU A CA 1
ATOM 1223 C C . GLU A 1 143 ? 2.193 18.047 -0.163 1 95.56 143 GLU A C 1
ATOM 1225 O O . GLU A 1 143 ? 2.352 16.906 0.262 1 95.56 143 GLU A O 1
ATOM 1230 N N . TYR A 1 144 ? 1.129 18.484 -0.879 1 97.12 144 TYR A N 1
ATOM 1231 C CA . TYR A 1 144 ? 0.164 17.453 -1.243 1 97.12 144 TYR A CA 1
ATOM 1232 C C . TYR A 1 144 ? -0.492 17.766 -2.582 1 97.12 144 TYR A C 1
ATOM 1234 O O . TYR A 1 144 ? -0.393 18.891 -3.08 1 97.12 144 TYR A O 1
ATOM 1242 N N . GLU A 1 145 ? -1.016 16.719 -3.146 1 96.12 145 GLU A N 1
ATOM 1243 C CA . GLU A 1 145 ? -1.783 16.812 -4.387 1 96.12 145 GLU A CA 1
ATOM 1244 C C . GLU A 1 145 ? -3.008 15.906 -4.348 1 96.12 145 GLU A C 1
ATOM 1246 O O . GLU A 1 145 ? -2.938 14.781 -3.844 1 96.12 145 GLU A O 1
ATOM 1251 N N . VAL A 1 146 ? -4.113 16.375 -4.859 1 97 146 VAL A N 1
ATOM 1252 C CA . VAL A 1 146 ? -5.332 15.594 -5.02 1 97 146 VAL A CA 1
ATOM 1253 C C . VAL A 1 146 ? -5.57 15.305 -6.5 1 97 146 VAL A C 1
ATOM 1255 O O . VAL A 1 146 ? -5.406 16.188 -7.344 1 97 146 VAL A O 1
ATOM 1258 N N . SER A 1 147 ? -5.926 14.102 -6.762 1 95.69 147 SER A N 1
ATOM 1259 C CA . SER A 1 147 ? -6.191 13.727 -8.148 1 95.69 147 SER A CA 1
ATOM 1260 C C . SER A 1 147 ? -7.359 14.531 -8.719 1 95.69 147 SER A C 1
ATOM 1262 O O . SER A 1 147 ? -8.156 15.094 -7.969 1 95.69 147 SER A O 1
ATOM 1264 N N . GLU A 1 148 ? -7.445 14.492 -10.039 1 92.75 148 GLU A N 1
ATOM 1265 C CA . GLU A 1 148 ? -8.484 15.266 -10.711 1 92.75 148 GLU A CA 1
ATOM 1266 C C . GLU A 1 148 ? -9.875 14.812 -10.281 1 92.75 148 GLU A C 1
ATOM 1268 O O . GLU A 1 148 ? -10.773 15.641 -10.094 1 92.75 148 GLU A O 1
ATOM 1273 N N . ASP A 1 149 ? -10.086 13.586 -10.109 1 94.56 149 ASP A N 1
ATOM 1274 C CA . ASP A 1 149 ? -11.398 13.078 -9.742 1 94.56 149 ASP A CA 1
ATOM 1275 C C . ASP A 1 149 ? -11.648 13.211 -8.242 1 94.56 149 ASP A C 1
ATOM 1277 O O . ASP A 1 149 ? -12.719 12.859 -7.75 1 94.56 149 ASP A O 1
ATOM 1281 N N . GLY A 1 150 ? -10.625 13.617 -7.492 1 97.31 150 GLY A N 1
ATOM 1282 C CA . GLY A 1 150 ? -10.75 13.93 -6.078 1 97.31 150 GLY A CA 1
ATOM 1283 C C . GLY A 1 150 ? -10.625 12.711 -5.184 1 97.31 150 GLY A C 1
ATOM 1284 O O . GLY A 1 150 ? -10.844 12.797 -3.975 1 97.31 150 GLY A O 1
ATOM 1285 N N . ARG A 1 151 ? -10.242 11.562 -5.695 1 97.44 151 ARG A N 1
ATOM 1286 C CA . ARG A 1 151 ? -10.344 10.328 -4.922 1 97.44 151 ARG A CA 1
ATOM 1287 C C . ARG A 1 151 ? -8.977 9.891 -4.402 1 97.44 151 ARG A C 1
ATOM 1289 O O . ARG A 1 151 ? -8.891 9.047 -3.51 1 97.44 151 ARG A O 1
ATOM 1296 N N . ALA A 1 152 ? -7.93 10.414 -4.996 1 97.81 152 ALA A N 1
ATOM 1297 C CA . ALA A 1 152 ? -6.574 10.078 -4.566 1 97.81 152 ALA A CA 1
ATOM 1298 C C . ALA A 1 152 ? -5.863 11.305 -3.994 1 97.81 152 ALA A C 1
ATOM 1300 O O . ALA A 1 152 ? -5.945 12.398 -4.559 1 97.81 152 ALA A O 1
ATOM 1301 N N . LEU A 1 153 ? -5.234 11.141 -2.902 1 98.25 153 LEU A N 1
ATOM 1302 C CA . LEU A 1 153 ? -4.457 12.18 -2.24 1 98.25 153 LEU A CA 1
ATOM 1303 C C . LEU A 1 153 ? -3.027 11.711 -1.989 1 98.25 153 LEU A C 1
ATOM 1305 O O . LEU A 1 153 ? -2.811 10.664 -1.376 1 98.25 153 LEU A O 1
ATOM 1309 N N . GLY A 1 154 ? -2.037 12.398 -2.564 1 97.25 154 GLY A N 1
ATOM 1310 C CA . GLY A 1 154 ? -0.633 12.18 -2.248 1 97.25 154 GLY A CA 1
ATOM 1311 C C . GLY A 1 154 ? -0.052 13.258 -1.353 1 97.25 154 GLY A C 1
ATOM 1312 O O . GLY A 1 154 ? -0.294 14.445 -1.566 1 97.25 154 GLY A O 1
ATOM 1313 N N . ILE A 1 155 ? 0.634 12.859 -0.318 1 97.06 155 ILE A N 1
ATOM 1314 C CA . ILE A 1 155 ? 1.323 13.758 0.598 1 97.06 155 ILE A CA 1
ATOM 1315 C C . ILE A 1 155 ? 2.812 13.422 0.63 1 97.06 155 ILE A C 1
ATOM 1317 O O . ILE A 1 155 ? 3.188 12.25 0.73 1 97.06 155 ILE A O 1
ATOM 1321 N N . TRP A 1 156 ? 3.662 14.43 0.541 1 95.44 156 TRP A N 1
ATOM 1322 C CA . TRP A 1 156 ? 5.109 14.234 0.533 1 95.44 156 TRP A CA 1
ATOM 1323 C C . TRP A 1 156 ? 5.793 15.172 1.52 1 95.44 156 TRP A C 1
ATOM 1325 O O . TRP A 1 156 ? 5.547 16.375 1.51 1 95.44 156 TRP A O 1
ATOM 1335 N N . CYS A 1 157 ? 6.621 14.609 2.312 1 95.56 157 CYS A N 1
ATOM 1336 C CA . CYS A 1 157 ? 7.465 15.391 3.213 1 95.56 157 CYS A CA 1
ATOM 1337 C C . CYS A 1 157 ? 8.938 15.133 2.941 1 95.56 157 CYS A C 1
ATOM 1339 O O . CYS A 1 157 ? 9.344 13.984 2.75 1 95.56 157 CYS A O 1
ATOM 1341 N N . ARG A 1 158 ? 9.727 16.219 3 1 94.06 158 ARG A N 1
ATOM 1342 C CA . ARG A 1 158 ? 11.141 16.094 2.684 1 94.06 158 ARG A CA 1
ATOM 1343 C C . ARG A 1 158 ? 11.992 16.141 3.949 1 94.06 158 ARG A C 1
ATOM 1345 O O . ARG A 1 158 ? 11.625 16.797 4.922 1 94.06 158 ARG A O 1
ATOM 1352 N N . LYS A 1 159 ? 13.062 15.461 3.795 1 94.94 159 LYS A N 1
ATOM 1353 C CA . LYS A 1 159 ? 14.039 15.539 4.875 1 94.94 159 LYS A CA 1
ATOM 1354 C C . LYS A 1 159 ? 14.336 16.984 5.238 1 94.94 159 LYS A C 1
ATOM 1356 O O . LYS A 1 159 ? 14.555 17.828 4.355 1 94.94 159 LYS A O 1
ATOM 1361 N N . GLY A 1 160 ? 14.258 17.25 6.562 1 95.44 160 GLY A N 1
ATOM 1362 C CA . GLY A 1 160 ? 14.617 18.578 7.051 1 95.44 160 GLY A CA 1
ATOM 1363 C C . GLY A 1 160 ? 13.414 19.484 7.25 1 95.44 160 GLY A C 1
ATOM 1364 O O . GLY A 1 160 ? 13.516 20.516 7.902 1 95.44 160 GLY A O 1
ATOM 1365 N N . GLU A 1 161 ? 12.258 19.078 6.68 1 96 161 GLU A N 1
ATOM 1366 C CA . GLU A 1 161 ? 11.062 19.891 6.844 1 96 161 GLU A CA 1
ATOM 1367 C C . GLU A 1 161 ? 10.492 19.766 8.258 1 96 161 GLU A C 1
ATOM 1369 O O . GLU A 1 161 ? 10.508 18.688 8.844 1 96 161 GLU A O 1
ATOM 1374 N N . GLU A 1 162 ? 10.031 20.859 8.758 1 96 162 GLU A N 1
ATOM 1375 C CA . GLU A 1 162 ? 9.32 20.859 10.031 1 96 162 GLU A CA 1
ATOM 1376 C C . GLU A 1 162 ? 7.891 20.344 9.867 1 96 162 GLU A C 1
ATOM 1378 O O . GLU A 1 162 ? 7.129 20.859 9.047 1 96 162 GLU A O 1
ATOM 1383 N N . VAL A 1 163 ? 7.598 19.375 10.57 1 93.62 163 VAL A N 1
ATOM 1384 C CA . VAL A 1 163 ? 6.262 18.781 10.539 1 93.62 163 VAL A CA 1
ATOM 1385 C C . VAL A 1 163 ? 5.512 19.125 11.82 1 93.62 163 VAL A C 1
ATOM 1387 O O . VAL A 1 163 ? 5.914 18.719 12.914 1 93.62 163 VAL A O 1
ATOM 1390 N N . ARG A 1 164 ? 4.512 19.906 11.633 1 91.31 164 ARG A N 1
ATOM 1391 C CA . ARG A 1 164 ? 3.648 20.25 12.758 1 91.31 164 ARG A CA 1
ATOM 1392 C C . ARG A 1 164 ? 2.814 19.047 13.188 1 91.31 164 ARG A C 1
ATOM 1394 O O . ARG A 1 164 ? 2.346 18.266 12.352 1 91.31 164 ARG A O 1
ATOM 1401 N N . GLY A 1 165 ? 2.596 18.922 14.477 1 91.94 165 GLY A N 1
ATOM 1402 C CA . GLY A 1 165 ? 1.996 17.75 15.094 1 91.94 165 GLY A CA 1
ATOM 1403 C C . GLY A 1 165 ? 0.494 17.672 14.898 1 91.94 165 GLY A C 1
ATOM 1404 O O . GLY A 1 165 ? -0.243 17.344 15.836 1 91.94 165 GLY A O 1
ATOM 1405 N N . TYR A 1 166 ? -0.012 18.047 13.758 1 96.19 166 TYR A N 1
ATOM 1406 C CA . TYR A 1 166 ? -1.438 17.938 13.477 1 96.19 166 TYR A CA 1
ATOM 1407 C C . TYR A 1 166 ? -1.688 17.766 11.977 1 96.19 166 TYR A C 1
ATOM 1409 O O . TYR A 1 166 ? -1.12 18.5 11.164 1 96.19 166 TYR A O 1
ATOM 1417 N N . GLU A 1 167 ? -2.475 16.812 11.656 1 97.75 167 GLU A N 1
ATOM 1418 C CA . GLU A 1 167 ? -2.928 16.562 10.289 1 97.75 167 GLU A CA 1
ATOM 1419 C C . GLU A 1 167 ? -4.434 16.312 10.242 1 97.75 167 GLU A C 1
ATOM 1421 O O . GLU A 1 167 ? -4.98 15.633 11.109 1 97.75 167 GLU A O 1
ATOM 1426 N N . ARG A 1 168 ? -5.074 16.875 9.266 1 98.5 168 ARG A N 1
ATOM 1427 C CA . ARG A 1 168 ? -6.512 16.719 9.07 1 98.5 168 ARG A CA 1
ATOM 1428 C C . ARG A 1 168 ? -6.84 16.453 7.602 1 98.5 168 ARG A C 1
ATOM 1430 O O . ARG A 1 168 ? -6.426 17.219 6.723 1 98.5 168 ARG A O 1
ATOM 1437 N N . ILE A 1 169 ? -7.469 15.352 7.324 1 98.75 169 ILE A N 1
ATOM 1438 C CA . ILE A 1 169 ? -7.883 14.961 5.98 1 98.75 169 ILE A CA 1
ATOM 1439 C C . ILE A 1 169 ? -9.383 14.68 5.965 1 98.75 169 ILE A C 1
ATOM 1441 O O . ILE A 1 169 ? -9.859 13.805 6.684 1 98.75 169 ILE A O 1
ATOM 1445 N N . CYS A 1 170 ? -10.102 15.367 5.156 1 98.88 170 CYS A N 1
ATOM 1446 C CA . CYS A 1 170 ? -11.555 15.234 5.129 1 98.88 170 CYS A CA 1
ATOM 1447 C C . CYS A 1 170 ? -12.039 14.82 3.746 1 98.88 170 CYS A C 1
ATOM 1449 O O . CYS A 1 170 ? -11.391 15.109 2.742 1 98.88 170 CYS A O 1
ATOM 1451 N N . TRP A 1 171 ? -13.141 14.172 3.697 1 98.75 171 TRP A N 1
ATOM 1452 C CA . TRP A 1 171 ? -13.758 13.719 2.455 1 98.75 171 TRP A CA 1
ATOM 1453 C C . TRP A 1 171 ? -15.281 13.742 2.561 1 98.75 171 TRP A C 1
ATOM 1455 O O . TRP A 1 171 ? -15.828 13.836 3.66 1 98.75 171 TRP A O 1
ATOM 1465 N N . ARG A 1 172 ? -15.945 13.719 1.478 1 98 172 ARG A N 1
ATOM 1466 C CA . ARG A 1 172 ? -17.406 13.742 1.412 1 98 172 ARG A CA 1
ATOM 1467 C C . ARG A 1 172 ? -17.906 13.008 0.172 1 98 172 ARG A C 1
ATOM 1469 O O . ARG A 1 172 ? -17.141 12.742 -0.751 1 98 172 ARG A O 1
ATOM 1476 N N . SER A 1 173 ? -19.234 12.734 0.242 1 94.25 173 SER A N 1
ATOM 1477 C CA . SER A 1 173 ? -19.844 12.133 -0.942 1 94.25 173 SER A CA 1
ATOM 1478 C C . SER A 1 173 ? -19.891 13.125 -2.102 1 94.25 173 SER A C 1
ATOM 1480 O O . SER A 1 173 ? -19.938 14.344 -1.888 1 94.25 173 SER A O 1
ATOM 1482 N N . THR A 1 174 ? -19.719 12.648 -3.283 1 87.62 174 THR A N 1
ATOM 1483 C CA . THR A 1 174 ? -19.781 13.5 -4.465 1 87.62 174 THR A CA 1
ATOM 1484 C C . THR A 1 174 ? -21.234 13.727 -4.879 1 87.62 174 THR A C 1
ATOM 1486 O O . THR A 1 174 ? -22.094 12.867 -4.645 1 87.62 174 THR A O 1
ATOM 1489 N N . MET B 1 1 ? 17.734 2.096 -17.172 1 88.75 1 MET B N 1
ATOM 1490 C CA . MET B 1 1 ? 17.312 1.668 -15.836 1 88.75 1 MET B CA 1
ATOM 1491 C C . MET B 1 1 ? 16.828 0.221 -15.852 1 88.75 1 MET B C 1
ATOM 1493 O O . MET B 1 1 ? 16.344 -0.261 -16.875 1 88.75 1 MET B O 1
ATOM 1497 N N . ARG B 1 2 ? 17.125 -0.526 -14.797 1 93.31 2 ARG B N 1
ATOM 1498 C CA . ARG B 1 2 ? 16.656 -1.907 -14.719 1 93.31 2 ARG B CA 1
ATOM 1499 C C . ARG B 1 2 ? 15.766 -2.113 -13.5 1 93.31 2 ARG B C 1
ATOM 1501 O O . ARG B 1 2 ? 16.047 -1.6 -12.414 1 93.31 2 ARG B O 1
ATOM 1508 N N . PRO B 1 3 ? 14.656 -2.799 -13.688 1 95.25 3 PRO B N 1
ATOM 1509 C CA . PRO B 1 3 ? 13.82 -3.113 -12.531 1 95.25 3 PRO B CA 1
ATOM 1510 C C . PRO B 1 3 ? 14.539 -3.99 -11.508 1 95.25 3 PRO B C 1
ATOM 1512 O O . PRO B 1 3 ? 15.297 -4.891 -11.883 1 95.25 3 PRO B O 1
ATOM 1515 N N . VAL B 1 4 ? 14.273 -3.717 -10.203 1 96.12 4 VAL B N 1
ATOM 1516 C CA . VAL B 1 4 ? 15.047 -4.473 -9.219 1 96.12 4 VAL B CA 1
ATOM 1517 C C . VAL B 1 4 ? 14.109 -5.035 -8.156 1 96.12 4 VAL B C 1
ATOM 1519 O O . VAL B 1 4 ? 14.508 -5.902 -7.367 1 96.12 4 VAL B O 1
ATOM 1522 N N . TYR B 1 5 ? 12.891 -4.578 -8.133 1 97.25 5 TYR B N 1
ATOM 1523 C CA . TYR B 1 5 ? 11.961 -5.066 -7.125 1 97.25 5 TYR B CA 1
ATOM 1524 C C . TYR B 1 5 ? 10.547 -4.582 -7.41 1 97.25 5 TYR B C 1
ATOM 1526 O O . TYR B 1 5 ? 10.352 -3.566 -8.086 1 97.25 5 TYR B O 1
ATOM 1534 N N . ALA B 1 6 ? 9.539 -5.254 -6.949 1 97.5 6 ALA B N 1
ATOM 1535 C CA . ALA B 1 6 ? 8.156 -4.816 -7.059 1 97.5 6 ALA B CA 1
ATOM 1536 C C . ALA B 1 6 ? 7.355 -5.199 -5.816 1 97.5 6 ALA B C 1
ATOM 1538 O O . ALA B 1 6 ? 7.66 -6.199 -5.164 1 97.5 6 ALA B O 1
ATOM 1539 N N . GLN B 1 7 ? 6.41 -4.336 -5.469 1 97.56 7 GLN B N 1
ATOM 1540 C CA . GLN B 1 7 ? 5.484 -4.555 -4.363 1 97.56 7 GLN B CA 1
ATOM 1541 C C . GLN B 1 7 ? 4.039 -4.336 -4.805 1 97.56 7 GLN B C 1
ATOM 1543 O O . GLN B 1 7 ? 3.756 -3.422 -5.586 1 97.56 7 GLN B O 1
ATOM 1548 N N . GLY B 1 8 ? 3.199 -5.168 -4.324 1 97.62 8 GLY B N 1
ATOM 1549 C CA . GLY B 1 8 ? 1.766 -4.988 -4.496 1 97.62 8 GLY B CA 1
ATOM 1550 C C . GLY B 1 8 ? 0.993 -5.086 -3.193 1 97.62 8 GLY B C 1
ATOM 1551 O O . GLY B 1 8 ? 1.285 -5.941 -2.355 1 97.62 8 GLY B O 1
ATOM 1552 N N . TYR B 1 9 ? 0.094 -4.172 -3.002 1 97.88 9 TYR B N 1
ATOM 1553 C CA . TYR B 1 9 ? -0.808 -4.188 -1.854 1 97.88 9 TYR B CA 1
ATOM 1554 C C . TYR B 1 9 ? -2.264 -4.195 -2.307 1 97.88 9 TYR B C 1
ATOM 1556 O O . TYR B 1 9 ? -2.699 -3.305 -3.037 1 97.88 9 TYR B O 1
ATOM 1564 N N . TYR B 1 10 ? -2.986 -5.191 -1.888 1 98.12 10 TYR B N 1
ATOM 1565 C CA . TYR B 1 10 ? -4.363 -5.41 -2.318 1 98.12 10 TYR B CA 1
ATOM 1566 C C . TYR B 1 10 ? -5.32 -5.34 -1.135 1 98.12 10 TYR B C 1
ATOM 1568 O O . TYR B 1 10 ? -5.191 -6.105 -0.176 1 98.12 10 TYR B O 1
ATOM 1576 N N . PHE B 1 11 ? -6.234 -4.477 -1.235 1 97.12 11 PHE B N 1
ATOM 1577 C CA . PHE B 1 11 ? -7.242 -4.32 -0.194 1 97.12 11 PHE B CA 1
ATOM 1578 C C . PHE B 1 11 ? -8.625 -4.68 -0.723 1 97.12 11 PHE B C 1
ATOM 1580 O O . PHE B 1 11 ? -9.102 -4.074 -1.686 1 97.12 11 PHE B O 1
ATOM 1587 N N . LEU B 1 12 ? -9.227 -5.629 -0.091 1 96.69 12 LEU B N 1
ATOM 1588 C CA . LEU B 1 12 ? -10.562 -6.062 -0.49 1 96.69 12 LEU B CA 1
ATOM 1589 C C . LEU B 1 12 ? -11.633 -5.312 0.296 1 96.69 12 LEU B C 1
ATOM 1591 O O . LEU B 1 12 ? -11.586 -5.266 1.527 1 96.69 12 LEU B O 1
ATOM 1595 N N . ILE B 1 13 ? -12.516 -4.777 -0.439 1 94.19 13 ILE B N 1
ATOM 1596 C CA . ILE B 1 13 ? -13.586 -3.969 0.14 1 94.19 13 ILE B CA 1
ATOM 1597 C C . ILE B 1 13 ? -14.938 -4.602 -0.172 1 94.19 13 ILE B C 1
ATOM 1599 O O . ILE B 1 13 ? -15.352 -4.664 -1.333 1 94.19 13 ILE B O 1
ATOM 1603 N N . PRO B 1 14 ? -15.617 -4.977 0.865 1 92.94 14 PRO B N 1
ATOM 1604 C CA . PRO B 1 14 ? -16.953 -5.539 0.636 1 92.94 14 PRO B CA 1
ATOM 1605 C C . PRO B 1 14 ? -18 -4.469 0.337 1 92.94 14 PRO B C 1
ATOM 1607 O O . PRO B 1 14 ? -18.078 -3.471 1.054 1 92.94 14 PRO B O 1
ATOM 1610 N N . LEU B 1 15 ? -18.688 -4.684 -0.715 1 92.25 15 LEU B N 1
ATOM 1611 C CA . LEU B 1 15 ? -19.844 -3.871 -1.062 1 92.25 15 LEU B CA 1
ATOM 1612 C C . LEU B 1 15 ? -21.125 -4.699 -0.999 1 92.25 15 LEU B C 1
ATOM 1614 O O . LEU B 1 15 ? -21.094 -5.863 -0.598 1 92.25 15 LEU B O 1
ATOM 1618 N N . LYS B 1 16 ? -22.25 -4.047 -1.295 1 89.75 16 LYS B N 1
ATOM 1619 C CA . LYS B 1 16 ? -23.531 -4.742 -1.185 1 89.75 16 LYS B CA 1
ATOM 1620 C C . LYS B 1 16 ? -23.594 -5.949 -2.119 1 89.75 16 LYS B C 1
ATOM 1622 O O . LYS B 1 16 ? -23.922 -7.059 -1.69 1 89.75 16 LYS B O 1
ATOM 1627 N N . ASN B 1 17 ? -23.172 -5.766 -3.35 1 94.12 17 ASN B N 1
ATOM 1628 C CA . ASN B 1 17 ? -23.312 -6.844 -4.32 1 94.12 17 ASN B CA 1
ATOM 1629 C C . ASN B 1 17 ? -22.016 -7.062 -5.098 1 94.12 17 ASN B C 1
ATOM 1631 O O . ASN B 1 17 ? -22.031 -7.637 -6.188 1 94.12 17 ASN B O 1
ATOM 1635 N N . SER B 1 18 ? -20.953 -6.57 -4.531 1 96.5 18 SER B N 1
ATOM 1636 C CA . SER B 1 18 ? -19.688 -6.703 -5.246 1 96.5 18 SER B CA 1
ATOM 1637 C C . SER B 1 18 ? -18.5 -6.621 -4.293 1 96.5 18 SER B C 1
ATOM 1639 O O . SER B 1 18 ? -18.656 -6.281 -3.117 1 96.5 18 SER B O 1
ATOM 1641 N N . TRP B 1 19 ? -17.406 -7.113 -4.777 1 97.06 19 TRP B N 1
ATOM 1642 C CA . TRP B 1 19 ? -16.109 -6.852 -4.164 1 97.06 19 TRP B CA 1
ATOM 1643 C C . TRP B 1 19 ? -15.328 -5.801 -4.953 1 97.06 19 TRP B C 1
ATOM 1645 O O . TRP B 1 19 ? -15.266 -5.863 -6.184 1 97.06 19 TRP B O 1
ATOM 1655 N N . ARG B 1 20 ? -14.922 -4.852 -4.258 1 96.81 20 ARG B N 1
ATOM 1656 C CA . ARG B 1 20 ? -13.969 -3.922 -4.855 1 96.81 20 ARG B CA 1
ATOM 1657 C C . ARG B 1 20 ? -12.555 -4.188 -4.355 1 96.81 20 ARG B C 1
ATOM 1659 O O . ARG B 1 20 ? -12.352 -4.492 -3.176 1 96.81 20 ARG B O 1
ATOM 1666 N N . VAL B 1 21 ? -11.586 -4.109 -5.242 1 97.56 21 VAL B N 1
ATOM 1667 C CA . VAL B 1 21 ? -10.188 -4.25 -4.875 1 97.56 21 VAL B CA 1
ATOM 1668 C C . VAL B 1 21 ? -9.445 -2.943 -5.16 1 97.56 21 VAL B C 1
ATOM 1670 O O . VAL B 1 21 ? -9.492 -2.428 -6.277 1 97.56 21 VAL B O 1
ATOM 1673 N N . HIS B 1 22 ? -8.898 -2.391 -4.113 1 97.62 22 HIS B N 1
ATOM 1674 C CA . HIS B 1 22 ? -7.91 -1.33 -4.273 1 97.62 22 HIS B CA 1
ATOM 1675 C C . HIS B 1 22 ? -6.492 -1.889 -4.227 1 97.62 22 HIS B C 1
ATOM 1677 O O . HIS B 1 22 ? -6.145 -2.641 -3.312 1 97.62 22 HIS B O 1
ATOM 1683 N N . GLU B 1 23 ? -5.762 -1.583 -5.164 1 97.75 23 GLU B N 1
ATOM 1684 C CA . GLU B 1 23 ? -4.414 -2.119 -5.316 1 97.75 23 GLU B CA 1
ATOM 1685 C C . GLU B 1 23 ? -3.391 -0.999 -5.492 1 97.75 23 GLU B C 1
ATOM 1687 O O . GLU B 1 23 ? -3.621 -0.056 -6.254 1 97.75 23 GLU B O 1
ATOM 1692 N N . VAL B 1 24 ? -2.342 -1.058 -4.785 1 98 24 VAL B N 1
ATOM 1693 C CA . VAL B 1 24 ? -1.16 -0.235 -5.027 1 98 24 VAL B CA 1
ATOM 1694 C C . VAL B 1 24 ? -0.006 -1.114 -5.5 1 98 24 VAL B C 1
ATOM 1696 O O . VAL B 1 24 ? 0.286 -2.146 -4.895 1 98 24 VAL B O 1
ATOM 1699 N N . VAL B 1 25 ? 0.603 -0.697 -6.512 1 98.19 25 VAL B N 1
ATOM 1700 C CA . VAL B 1 25 ? 1.771 -1.414 -7.012 1 98.19 25 VAL B CA 1
ATOM 1701 C C . VAL B 1 25 ? 2.963 -0.462 -7.102 1 98.19 25 VAL B C 1
ATOM 1703 O O . VAL B 1 25 ? 2.84 0.65 -7.617 1 98.19 25 VAL B O 1
ATOM 1706 N N . ASN B 1 26 ? 4.066 -0.847 -6.59 1 97.94 26 ASN B N 1
ATOM 1707 C CA . ASN B 1 26 ? 5.332 -0.13 -6.727 1 97.94 26 ASN B CA 1
ATOM 1708 C C . ASN B 1 26 ? 6.34 -0.928 -7.551 1 97.94 26 ASN B C 1
ATOM 1710 O O . ASN B 1 26 ? 6.559 -2.113 -7.289 1 97.94 26 ASN B O 1
ATOM 1714 N N . TYR B 1 27 ? 6.922 -0.323 -8.508 1 97.94 27 TYR B N 1
ATOM 1715 C CA . TYR B 1 27 ? 8.055 -0.882 -9.234 1 97.94 27 TYR B CA 1
ATOM 1716 C C . TYR B 1 27 ? 9.328 -0.089 -8.969 1 97.94 27 TYR B C 1
ATOM 1718 O O . TYR B 1 27 ? 9.383 1.114 -9.234 1 97.94 27 TYR B O 1
ATOM 1726 N N . TYR B 1 28 ? 10.289 -0.776 -8.469 1 97.31 28 TYR B N 1
ATOM 1727 C CA . TYR B 1 28 ? 11.562 -0.134 -8.141 1 97.31 28 TYR B CA 1
ATOM 1728 C C . TYR B 1 28 ? 12.617 -0.433 -9.195 1 97.31 28 TYR B C 1
ATOM 1730 O O . TYR B 1 28 ? 12.703 -1.561 -9.688 1 97.31 28 TYR B O 1
ATOM 1738 N N . TYR B 1 29 ? 13.43 0.58 -9.477 1 97 29 TYR B N 1
ATOM 1739 C CA . TYR B 1 29 ? 14.461 0.464 -10.492 1 97 29 TYR B CA 1
ATOM 1740 C C . TYR B 1 29 ? 15.82 0.896 -9.945 1 97 29 TYR B C 1
ATOM 1742 O O . TYR B 1 29 ? 15.891 1.612 -8.945 1 97 29 TYR B O 1
ATOM 1750 N N . TYR B 1 30 ? 16.797 0.366 -10.57 1 95.94 30 TYR B N 1
ATOM 1751 C CA . TYR B 1 30 ? 18.141 0.879 -10.367 1 95.94 30 TYR B CA 1
ATOM 1752 C C . TYR B 1 30 ? 18.609 1.664 -11.586 1 95.94 30 TYR B C 1
ATOM 1754 O O . TYR B 1 30 ? 18.75 1.104 -12.68 1 95.94 30 TYR B O 1
ATOM 1762 N N . ASP B 1 31 ? 18.766 2.953 -11.359 1 95.69 31 ASP B N 1
ATOM 1763 C CA . ASP B 1 31 ? 19.266 3.898 -12.352 1 95.69 31 ASP B CA 1
ATOM 1764 C C . ASP B 1 31 ? 20.672 4.363 -12 1 95.69 31 ASP B C 1
ATOM 1766 O O . ASP B 1 31 ? 20.844 5.398 -11.344 1 95.69 31 ASP B O 1
ATOM 1770 N N . GLU B 1 32 ? 21.609 3.68 -12.469 1 92.62 32 GLU B N 1
ATOM 1771 C CA . GLU B 1 32 ? 23.016 3.82 -12.055 1 92.62 32 GLU B CA 1
ATOM 1772 C C . GLU B 1 32 ? 23.469 5.273 -12.141 1 92.62 32 GLU B C 1
ATOM 1774 O O . GLU B 1 32 ? 24.156 5.773 -11.242 1 92.62 32 GLU B O 1
ATOM 1779 N N . GLU B 1 33 ? 23.125 5.957 -13.164 1 94.12 33 GLU B N 1
ATOM 1780 C CA . GLU B 1 33 ? 23.594 7.32 -13.383 1 94.12 33 GLU B CA 1
ATOM 1781 C C . GLU B 1 33 ? 22.656 8.336 -12.758 1 94.12 33 GLU B C 1
ATOM 1783 O O . GLU B 1 33 ? 22.938 9.539 -12.758 1 94.12 33 GLU B O 1
ATOM 1788 N N . GLY B 1 34 ? 21.578 7.867 -12.25 1 93.38 34 GLY B N 1
ATOM 1789 C CA . GLY B 1 34 ? 20.609 8.75 -11.625 1 93.38 34 GLY B CA 1
ATOM 1790 C C . GLY B 1 34 ? 19.984 9.742 -12.594 1 93.38 34 GLY B C 1
ATOM 1791 O O . GLY B 1 34 ? 19.734 10.891 -12.234 1 93.38 34 GLY B O 1
ATOM 1792 N N . GLU B 1 35 ? 19.797 9.328 -13.758 1 93.25 35 GLU B N 1
ATOM 1793 C CA . GLU B 1 35 ? 19.328 10.219 -14.805 1 93.25 35 GLU B CA 1
ATOM 1794 C C . GLU B 1 35 ? 17.891 10.641 -14.57 1 93.25 35 GLU B C 1
ATOM 1796 O O . GLU B 1 35 ? 17.5 11.773 -14.867 1 93.25 35 GLU B O 1
ATOM 1801 N N . MET B 1 36 ? 17.141 9.773 -14.023 1 94.62 36 MET B N 1
ATOM 1802 C CA . MET B 1 36 ? 15.711 10.047 -13.82 1 94.62 36 MET B CA 1
ATOM 1803 C C . MET B 1 36 ? 15.516 11.172 -12.812 1 94.62 36 MET B C 1
ATOM 1805 O O . MET B 1 36 ? 14.484 11.844 -12.82 1 94.62 36 MET B O 1
ATOM 1809 N N . SER B 1 37 ? 16.469 11.305 -11.945 1 92.69 37 SER B N 1
ATOM 1810 C CA . SER B 1 37 ? 16.328 12.312 -10.898 1 92.69 37 SER B CA 1
ATOM 1811 C C . SER B 1 37 ? 16.312 13.719 -11.484 1 92.69 37 SER B C 1
ATOM 1813 O O . SER B 1 37 ? 15.828 14.656 -10.852 1 92.69 37 SER B O 1
ATOM 1815 N N . GLU B 1 38 ? 16.797 13.883 -12.664 1 93.44 38 GLU B N 1
ATOM 1816 C CA . GLU B 1 38 ? 16.781 15.18 -13.336 1 93.44 38 GLU B CA 1
ATOM 1817 C C . GLU B 1 38 ? 15.359 15.625 -13.641 1 93.44 38 GLU B C 1
ATOM 1819 O O . GLU B 1 38 ? 15.086 16.828 -13.758 1 93.44 38 GLU B O 1
ATOM 1824 N N . LEU B 1 39 ? 14.453 14.703 -13.742 1 92.75 39 LEU B N 1
ATOM 1825 C CA . LEU B 1 39 ? 13.062 15 -14.055 1 92.75 39 LEU B CA 1
ATOM 1826 C C . LEU B 1 39 ? 12.43 15.852 -12.961 1 92.75 39 LEU B C 1
ATOM 1828 O O . LEU B 1 39 ? 11.461 16.578 -13.211 1 92.75 39 LEU B O 1
ATOM 1832 N N . LEU B 1 40 ? 12.938 15.734 -11.75 1 87.19 40 LEU B N 1
ATOM 1833 C CA . LEU B 1 40 ? 12.383 16.484 -10.617 1 87.19 40 LEU B CA 1
ATOM 1834 C C . LEU B 1 40 ? 12.492 17.984 -10.852 1 87.19 40 LEU B C 1
ATOM 1836 O O . LEU B 1 40 ? 11.734 18.766 -10.258 1 87.19 40 LEU B O 1
ATOM 1840 N N . HIS B 1 41 ? 13.406 18.375 -11.734 1 90.56 41 HIS B N 1
ATOM 1841 C CA . HIS B 1 41 ? 13.602 19.781 -12.023 1 90.56 41 HIS B CA 1
ATOM 1842 C C . HIS B 1 41 ? 12.961 20.172 -13.352 1 90.56 41 HIS B C 1
ATOM 1844 O O . HIS B 1 41 ? 13.094 21.312 -13.797 1 90.56 41 HIS B O 1
ATOM 1850 N N . LYS B 1 42 ? 12.422 19.328 -13.969 1 94.69 42 LYS B N 1
ATOM 1851 C CA . LYS B 1 42 ? 11.734 19.547 -15.242 1 94.69 42 LYS B CA 1
ATOM 1852 C C . LYS B 1 42 ? 10.281 19.078 -15.164 1 94.69 42 LYS B C 1
ATOM 1854 O O . LYS B 1 42 ? 9.938 18.016 -15.656 1 94.69 42 LYS B O 1
ATOM 1859 N N . PRO B 1 43 ? 9.391 19.891 -14.719 1 91.94 43 PRO B N 1
ATOM 1860 C CA . PRO B 1 43 ? 8.023 19.5 -14.398 1 91.94 43 PRO B CA 1
ATOM 1861 C C . PRO B 1 43 ? 7.273 18.938 -15.602 1 91.94 43 PRO B C 1
ATOM 1863 O O . PRO B 1 43 ? 6.551 17.938 -15.477 1 91.94 43 PRO B O 1
ATOM 1866 N N . SER B 1 44 ? 7.391 19.531 -16.734 1 95.44 44 SER B N 1
ATOM 1867 C CA . SER B 1 44 ? 6.684 19.047 -17.906 1 95.44 44 SER B CA 1
ATOM 1868 C C . SER B 1 44 ? 7.156 17.656 -18.312 1 95.44 44 SER B C 1
ATOM 1870 O O . SER B 1 44 ? 6.344 16.781 -18.625 1 95.44 44 SER B O 1
ATOM 1872 N N . GLU B 1 45 ? 8.461 17.484 -18.297 1 95.38 45 GLU B N 1
ATOM 1873 C CA . GLU B 1 45 ? 9.016 16.172 -18.656 1 95.38 45 GLU B CA 1
ATOM 1874 C C . GLU B 1 45 ? 8.656 15.117 -17.625 1 95.38 45 GLU B C 1
ATOM 1876 O O . GLU B 1 45 ? 8.445 13.953 -17.969 1 95.38 45 GLU B O 1
ATOM 1881 N N . TYR B 1 46 ? 8.648 15.523 -16.406 1 95.38 46 TYR B N 1
ATOM 1882 C CA . TYR B 1 46 ? 8.211 14.641 -15.336 1 95.38 46 TYR B CA 1
ATOM 1883 C C . TYR B 1 46 ? 6.789 14.156 -15.578 1 95.38 46 TYR B C 1
ATOM 1885 O O . TYR B 1 46 ? 6.52 12.953 -15.531 1 95.38 46 TYR B O 1
ATOM 1893 N N . GLU B 1 47 ? 5.926 15.086 -15.875 1 94.62 47 GLU B N 1
ATOM 1894 C CA . GLU B 1 47 ? 4.527 14.742 -16.109 1 94.62 47 GLU B CA 1
ATOM 1895 C C . GLU B 1 47 ? 4.383 13.812 -17.312 1 94.62 47 GLU B C 1
ATOM 1897 O O . GLU B 1 47 ? 3.572 12.891 -17.297 1 94.62 47 GLU B O 1
ATOM 1902 N N . GLU B 1 48 ? 5.105 14.086 -18.281 1 96.81 48 GLU B N 1
ATOM 1903 C CA . GLU B 1 48 ? 5.074 13.242 -19.469 1 96.81 48 GLU B CA 1
ATOM 1904 C C . GLU B 1 48 ? 5.535 11.82 -19.156 1 96.81 48 GLU B C 1
ATOM 1906 O O . GLU B 1 48 ? 4.941 10.852 -19.625 1 96.81 48 GLU B O 1
ATOM 1911 N N . GLU B 1 49 ? 6.645 11.742 -18.391 1 97.12 49 GLU B N 1
ATOM 1912 C CA . GLU B 1 49 ? 7.16 10.438 -18 1 97.12 49 GLU B CA 1
ATOM 1913 C C . GLU B 1 49 ? 6.125 9.656 -17.188 1 97.12 49 GLU B C 1
ATOM 1915 O O . GLU B 1 49 ? 5.91 8.469 -17.422 1 97.12 49 GLU B O 1
ATOM 1920 N N . VAL B 1 50 ? 5.449 10.273 -16.266 1 96.56 50 VAL B N 1
ATOM 1921 C CA . VAL B 1 50 ? 4.445 9.648 -15.414 1 96.56 50 VAL B CA 1
ATOM 1922 C C . VAL B 1 50 ? 3.254 9.203 -16.266 1 96.56 50 VAL B C 1
ATOM 1924 O O . VAL B 1 50 ? 2.73 8.102 -16.078 1 96.56 50 VAL B O 1
ATOM 1927 N N . TYR B 1 51 ? 2.854 10.047 -17.172 1 96.88 51 TYR B N 1
ATOM 1928 C CA . TYR B 1 51 ? 1.747 9.695 -18.062 1 96.88 51 TYR B CA 1
ATOM 1929 C C . TYR B 1 51 ? 2.09 8.477 -18.906 1 96.88 51 TYR B C 1
ATOM 1931 O O . TYR B 1 51 ? 1.265 7.574 -19.062 1 96.88 51 TYR B O 1
ATOM 1939 N N . ARG B 1 52 ? 3.254 8.492 -19.422 1 97.5 52 ARG B N 1
ATOM 1940 C CA . ARG B 1 52 ? 3.701 7.344 -20.203 1 97.5 52 ARG B CA 1
ATOM 1941 C C . ARG B 1 52 ? 3.684 6.066 -19.359 1 97.5 52 ARG B C 1
ATOM 1943 O O . ARG B 1 52 ? 3.223 5.023 -19.828 1 97.5 52 ARG B O 1
ATOM 1950 N N . ALA B 1 53 ? 4.234 6.145 -18.156 1 97.62 53 ALA B N 1
ATOM 1951 C CA . ALA B 1 53 ? 4.227 4.992 -17.25 1 97.62 53 ALA B CA 1
ATOM 1952 C C . ALA B 1 53 ? 2.799 4.52 -16.984 1 97.62 53 ALA B C 1
ATOM 1954 O O . ALA B 1 53 ? 2.537 3.316 -16.922 1 97.62 53 ALA B O 1
ATOM 1955 N N . TRP B 1 54 ? 1.89 5.441 -16.812 1 97.44 54 TRP B N 1
ATOM 1956 C CA . TRP B 1 54 ? 0.474 5.148 -16.625 1 97.44 54 TRP B CA 1
ATOM 1957 C C . TRP B 1 54 ? -0.088 4.352 -17.797 1 97.44 54 TRP B C 1
ATOM 1959 O O . TRP B 1 54 ? -0.736 3.322 -17.594 1 97.44 54 TRP B O 1
ATOM 1969 N N . GLU B 1 55 ? 0.178 4.801 -18.969 1 97.88 55 GLU B N 1
ATOM 1970 C CA . GLU B 1 55 ? -0.32 4.141 -20.172 1 97.88 55 GLU B CA 1
ATOM 1971 C C . GLU B 1 55 ? 0.241 2.725 -20.297 1 97.88 55 GLU B C 1
ATOM 1973 O O . GLU B 1 55 ? -0.495 1.784 -20.609 1 97.88 55 GLU B O 1
ATOM 1978 N N . VAL B 1 56 ? 1.475 2.619 -20.094 1 97.75 56 VAL B N 1
ATOM 1979 C CA . VAL B 1 56 ? 2.141 1.326 -20.203 1 97.75 56 VAL B CA 1
ATOM 1980 C C . VAL B 1 56 ? 1.554 0.353 -19.188 1 97.75 56 VAL B C 1
ATOM 1982 O O . VAL B 1 56 ? 1.244 -0.793 -19.516 1 97.75 56 VAL B O 1
ATOM 1985 N N . MET B 1 57 ? 1.418 0.827 -17.922 1 98.06 57 MET B N 1
ATOM 1986 C CA . MET B 1 57 ? 0.836 -0.029 -16.891 1 98.06 57 MET B CA 1
ATOM 1987 C C . MET B 1 57 ? -0.572 -0.466 -17.266 1 98.06 57 MET B C 1
ATOM 1989 O O . MET B 1 57 ? -0.922 -1.639 -17.141 1 98.06 57 MET B O 1
ATOM 1993 N N . GLN B 1 58 ? -1.369 0.457 -17.781 1 98.12 58 GLN B N 1
ATOM 1994 C CA . GLN B 1 58 ? -2.73 0.122 -18.188 1 98.12 58 GLN B CA 1
ATOM 1995 C C . GLN B 1 58 ? -2.73 -0.924 -19.297 1 98.12 58 GLN B C 1
ATOM 1997 O O . GLN B 1 58 ? -3.508 -1.881 -19.25 1 98.12 58 GLN B O 1
ATOM 2002 N N . GLU B 1 59 ? -1.866 -0.753 -20.219 1 97.75 59 GLU B N 1
ATOM 2003 C CA . GLU B 1 59 ? -1.752 -1.711 -21.328 1 97.75 59 GLU B CA 1
ATOM 2004 C C . GLU B 1 59 ? -1.384 -3.098 -20.812 1 97.75 59 GLU B C 1
ATOM 2006 O O . GLU B 1 59 ? -1.939 -4.102 -21.25 1 97.75 59 GLU B O 1
ATOM 2011 N N . GLU B 1 60 ? -0.422 -3.189 -19.891 1 96.25 60 GLU B N 1
ATOM 2012 C CA . GLU B 1 60 ? 0.001 -4.469 -19.328 1 96.25 60 GLU B CA 1
ATOM 2013 C C . GLU B 1 60 ? -1.147 -5.156 -18.594 1 96.25 60 GLU B C 1
ATOM 2015 O O . GLU B 1 60 ? -1.33 -6.367 -18.719 1 96.25 60 GLU B O 1
ATOM 2020 N N . LEU B 1 61 ? -1.925 -4.387 -17.828 1 97.06 61 LEU B N 1
ATOM 2021 C CA . LEU B 1 61 ? -3.062 -4.934 -17.094 1 97.06 61 LEU B CA 1
ATOM 2022 C C . LEU B 1 61 ? -4.105 -5.5 -18.047 1 97.06 61 LEU B C 1
ATOM 2024 O O . LEU B 1 61 ? -4.758 -6.5 -17.734 1 97.06 61 LEU B O 1
ATOM 2028 N N . GLU B 1 62 ? -4.238 -4.859 -19.188 1 96.44 62 GLU B N 1
ATOM 2029 C CA . GLU B 1 62 ? -5.262 -5.258 -20.156 1 96.44 62 GLU B CA 1
ATOM 2030 C C . GLU B 1 62 ? -4.887 -6.57 -20.844 1 96.44 62 GLU B C 1
ATOM 2032 O O . GLU B 1 62 ? -5.738 -7.215 -21.453 1 96.44 62 GLU B O 1
ATOM 2037 N N . LYS B 1 63 ? -3.645 -6.957 -20.781 1 95.75 63 LYS B N 1
ATOM 2038 C CA . LYS B 1 63 ? -3.205 -8.227 -21.344 1 95.75 63 LYS B CA 1
ATOM 2039 C C . LYS B 1 63 ? -3.604 -9.398 -20.453 1 95.75 63 LYS B C 1
ATOM 2041 O O . LYS B 1 63 ? -3.596 -10.547 -20.906 1 95.75 63 LYS B O 1
ATOM 2046 N N . GLU B 1 64 ? -3.848 -9.188 -19.203 1 96.31 64 GLU B N 1
ATOM 2047 C CA . GLU B 1 64 ? -4.211 -10.234 -18.25 1 96.31 64 GLU B CA 1
ATOM 2048 C C . GLU B 1 64 ? -5.719 -10.469 -18.25 1 96.31 64 GLU B C 1
ATOM 2050 O O . GLU B 1 64 ? -6.488 -9.625 -18.703 1 96.31 64 GLU B O 1
ATOM 2055 N N . GLU B 1 65 ? -6.074 -11.625 -17.875 1 97.75 65 GLU B N 1
ATOM 2056 C CA . GLU B 1 65 ? -7.477 -11.922 -17.594 1 97.75 65 GLU B CA 1
ATOM 2057 C C . GLU B 1 65 ? -7.75 -11.977 -16.094 1 97.75 65 GLU B C 1
ATOM 2059 O O . GLU B 1 65 ? -7.445 -12.969 -15.438 1 97.75 65 GLU B O 1
ATOM 2064 N N . VAL B 1 66 ? -8.336 -10.914 -15.617 1 98.25 66 VAL B N 1
ATOM 2065 C CA . VAL B 1 66 ? -8.656 -10.805 -14.203 1 98.25 66 VAL B CA 1
ATOM 2066 C C . VAL B 1 66 ? -10.141 -11.086 -13.977 1 98.25 66 VAL B C 1
ATOM 2068 O O . VAL B 1 66 ? -10.992 -10.508 -14.656 1 98.25 66 VAL B O 1
ATOM 2071 N N . MET B 1 67 ? -10.445 -11.961 -13.008 1 98.5 67 MET B N 1
ATOM 2072 C CA . MET B 1 67 ? -11.828 -12.32 -12.742 1 98.5 67 MET B CA 1
ATOM 2073 C C . MET B 1 67 ? -12.125 -12.273 -11.25 1 98.5 67 MET B C 1
ATOM 2075 O O . MET B 1 67 ? -11.273 -12.633 -10.43 1 98.5 67 MET B O 1
ATOM 2079 N N . ILE B 1 68 ? -13.25 -11.82 -10.922 1 98.5 68 ILE B N 1
ATOM 2080 C CA . ILE B 1 68 ? -13.828 -11.984 -9.594 1 98.5 68 ILE B CA 1
ATOM 2081 C C . ILE B 1 68 ? -15.086 -12.844 -9.68 1 98.5 68 ILE B C 1
ATOM 2083 O O . ILE B 1 68 ? -16.031 -12.508 -10.391 1 98.5 68 ILE B O 1
ATOM 2087 N N . ASN B 1 69 ? -15.008 -13.945 -9.039 1 98.25 69 ASN B N 1
ATOM 2088 C CA . ASN B 1 69 ? -16.094 -14.914 -9.047 1 98.25 69 ASN B CA 1
ATOM 2089 C C . ASN B 1 69 ? -16.531 -15.266 -10.469 1 98.25 69 ASN B C 1
ATOM 2091 O O . ASN B 1 69 ? -17.719 -15.281 -10.773 1 98.25 69 ASN B O 1
ATOM 2095 N N . GLY B 1 70 ? -15.562 -15.453 -11.297 1 97.31 70 GLY B N 1
ATOM 2096 C CA . GLY B 1 70 ? -15.789 -15.961 -12.641 1 97.31 70 GLY B CA 1
ATOM 2097 C C . GLY B 1 70 ? -16.172 -14.883 -13.633 1 97.31 70 GLY B C 1
ATOM 2098 O O . GLY B 1 70 ? -16.375 -15.156 -14.812 1 97.31 70 GLY B O 1
ATOM 2099 N N . VAL B 1 71 ? -16.344 -13.672 -13.18 1 98.25 71 VAL B N 1
ATOM 2100 C CA . VAL B 1 71 ? -16.719 -12.57 -14.062 1 98.25 71 VAL B CA 1
ATOM 2101 C C . VAL B 1 71 ? -15.492 -11.719 -14.367 1 98.25 71 VAL B C 1
ATOM 2103 O O . VAL B 1 71 ? -14.797 -11.266 -13.453 1 98.25 71 VAL B O 1
ATOM 2106 N N . LYS B 1 72 ? -15.312 -11.516 -15.664 1 97.81 72 LYS B N 1
ATOM 2107 C CA . LYS B 1 72 ? -14.156 -10.742 -16.109 1 97.81 72 LYS B CA 1
ATOM 2108 C C . LYS B 1 72 ? -14.273 -9.281 -15.672 1 97.81 72 LYS B C 1
A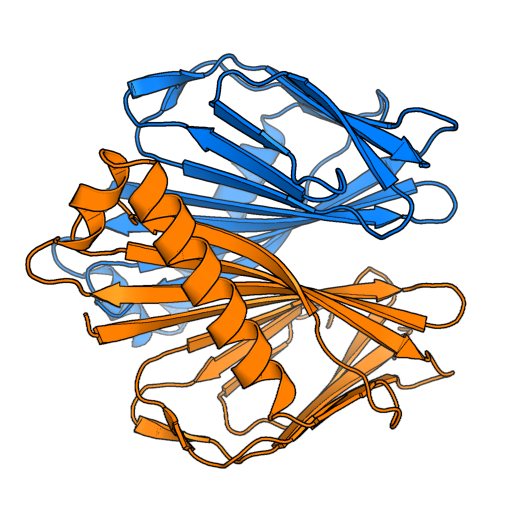TOM 2110 O O . LYS B 1 72 ? -15.359 -8.695 -15.742 1 97.81 72 LYS B O 1
ATOM 2115 N N . THR B 1 73 ? -13.18 -8.758 -15.18 1 97.06 73 THR B N 1
ATOM 2116 C CA . THR B 1 73 ? -13.086 -7.34 -14.859 1 97.06 73 THR B CA 1
ATOM 2117 C C . THR B 1 73 ? -11.781 -6.75 -15.391 1 97.06 73 THR B C 1
ATOM 2119 O O . THR B 1 73 ? -10.859 -7.488 -15.75 1 97.06 73 THR B O 1
ATOM 2122 N N . VAL B 1 74 ? -11.758 -5.461 -15.555 1 95.44 74 VAL B N 1
ATOM 2123 C CA . VAL B 1 74 ? -10.57 -4.781 -16.047 1 95.44 74 VAL B CA 1
ATOM 2124 C C . VAL B 1 74 ? -10.031 -3.832 -14.984 1 95.44 74 VAL B C 1
ATOM 2126 O O . VAL B 1 74 ? -10.641 -2.803 -14.695 1 95.44 74 VAL B O 1
ATOM 2129 N N . PRO B 1 75 ? -8.867 -4.188 -14.414 1 97.75 75 PRO B N 1
ATOM 2130 C CA . PRO B 1 75 ? -8.242 -3.234 -13.492 1 97.75 75 PRO B CA 1
ATOM 2131 C C . PRO B 1 75 ? -7.902 -1.904 -14.156 1 97.75 75 PRO B C 1
ATOM 2133 O O . PRO B 1 75 ? -7.406 -1.886 -15.289 1 97.75 75 PRO B O 1
ATOM 2136 N N . LYS B 1 76 ? -8.195 -0.851 -13.523 1 97.5 76 LYS B N 1
ATOM 2137 C CA . LYS B 1 76 ? -7.953 0.49 -14.047 1 97.5 76 LYS B CA 1
ATOM 2138 C C . LYS B 1 76 ? -6.902 1.226 -13.219 1 97.5 76 LYS B C 1
ATOM 2140 O O . LYS B 1 76 ? -6.969 1.23 -11.984 1 97.5 76 LYS B O 1
ATOM 2145 N N . VAL B 1 77 ? -5.965 1.834 -13.883 1 97.44 77 VAL B N 1
ATO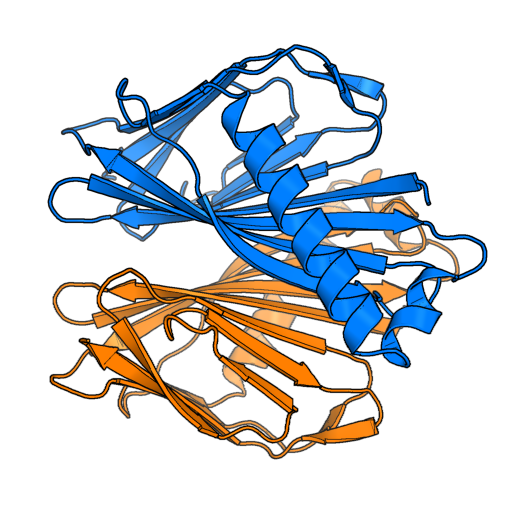M 2146 C CA . VAL B 1 77 ? -4.992 2.684 -13.203 1 97.44 77 VAL B CA 1
ATOM 2147 C C . VAL B 1 77 ? -5.586 4.074 -12.984 1 97.44 77 VAL B C 1
ATOM 2149 O O . VAL B 1 77 ? -5.91 4.777 -13.938 1 97.44 77 VAL B O 1
ATOM 2152 N N . ASN B 1 78 ? -5.672 4.453 -11.719 1 94.69 78 ASN B N 1
ATOM 2153 C CA . ASN B 1 78 ? -6.328 5.719 -11.398 1 94.69 78 ASN B CA 1
ATOM 2154 C C . ASN B 1 78 ? -5.312 6.793 -11.016 1 94.69 78 ASN B C 1
ATOM 2156 O O . ASN B 1 78 ? -5.652 7.977 -10.953 1 94.69 78 ASN B O 1
ATOM 2160 N N . TRP B 1 79 ? -4.125 6.363 -10.789 1 94.56 79 TRP B N 1
ATOM 2161 C CA . TRP B 1 79 ? -3.066 7.289 -10.398 1 94.56 79 TRP B CA 1
ATOM 2162 C C . TRP B 1 79 ? -1.691 6.68 -10.656 1 94.56 79 TRP B C 1
ATOM 2164 O O . TRP B 1 79 ? -1.516 5.465 -10.547 1 94.56 79 TRP B O 1
ATOM 2174 N N . ALA B 1 80 ? -0.794 7.512 -11.023 1 96.19 80 ALA B N 1
ATOM 2175 C CA . ALA B 1 80 ? 0.608 7.121 -11.141 1 96.19 80 ALA B CA 1
ATOM 2176 C C . ALA B 1 80 ? 1.53 8.219 -10.625 1 96.19 80 ALA B C 1
ATOM 2178 O O . ALA B 1 80 ? 1.205 9.406 -10.727 1 96.19 80 ALA B O 1
ATOM 2179 N N . SER B 1 81 ? 2.604 7.832 -10.109 1 95.31 81 SER B N 1
ATOM 2180 C CA . SER B 1 81 ? 3.609 8.789 -9.648 1 95.31 81 SER B CA 1
ATOM 2181 C C . SER B 1 81 ? 5.016 8.211 -9.781 1 95.31 81 SER B C 1
ATOM 2183 O O . SER B 1 81 ? 5.188 6.996 -9.891 1 95.31 81 SER B O 1
ATOM 2185 N N . LEU B 1 82 ? 5.934 9.102 -9.867 1 95.94 82 LEU B N 1
ATOM 2186 C CA . LEU B 1 82 ? 7.355 8.766 -9.875 1 95.94 82 LEU B CA 1
ATOM 2187 C C . LEU B 1 82 ? 8.078 9.43 -8.711 1 95.94 82 LEU B C 1
ATOM 2189 O O . LEU B 1 82 ? 7.988 10.648 -8.531 1 95.94 82 LEU B O 1
ATOM 2193 N N . ASN B 1 83 ? 8.742 8.633 -7.906 1 94.38 83 ASN B N 1
ATOM 2194 C CA . ASN B 1 83 ? 9.508 9.125 -6.762 1 94.38 83 ASN B CA 1
ATOM 2195 C C . ASN B 1 83 ? 10.859 8.438 -6.652 1 94.38 83 ASN B C 1
ATOM 2197 O O . ASN B 1 83 ? 11.227 7.633 -7.516 1 94.38 83 ASN B O 1
ATOM 2201 N N . PHE B 1 84 ? 11.641 8.852 -5.664 1 93.81 84 PHE B N 1
ATOM 2202 C CA . PHE B 1 84 ? 12.977 8.305 -5.457 1 93.81 84 PHE B CA 1
ATOM 2203 C C . PHE B 1 84 ? 13.148 7.832 -4.02 1 93.81 84 PHE B C 1
ATOM 2205 O O . PHE B 1 84 ? 12.906 8.594 -3.08 1 93.81 84 PHE B O 1
ATOM 2212 N N . LEU B 1 85 ? 13.562 6.492 -3.883 1 92.19 85 LEU B N 1
ATOM 2213 C CA . LEU B 1 85 ? 13.75 5.898 -2.562 1 92.19 85 LEU B CA 1
ATOM 2214 C C . LEU B 1 85 ? 15.078 6.336 -1.951 1 92.19 85 LEU B C 1
ATOM 2216 O O . LEU B 1 85 ? 16.078 5.641 -2.082 1 92.19 85 LEU B O 1
ATOM 2220 N N . ALA B 1 86 ? 15.156 7.43 -1.28 1 84.25 86 ALA B N 1
ATOM 2221 C CA . ALA B 1 86 ? 16.266 7.977 -0.509 1 84.25 86 ALA B CA 1
ATOM 2222 C C . ALA B 1 86 ? 17.422 8.398 -1.424 1 84.25 86 ALA B C 1
ATOM 2224 O O . ALA B 1 86 ? 18.156 9.336 -1.11 1 84.25 86 ALA B O 1
ATOM 2225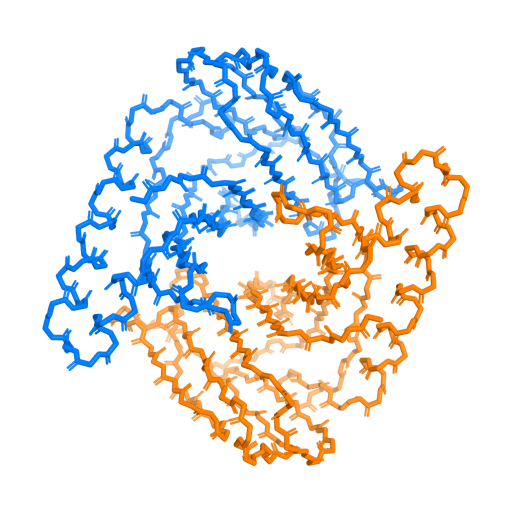 N N . PHE B 1 87 ? 17.625 7.629 -2.572 1 88.88 87 PHE B N 1
ATOM 2226 C CA . PHE B 1 87 ? 18.766 7.867 -3.459 1 88.88 87 PHE B CA 1
ATOM 2227 C C . PHE B 1 87 ? 18.281 8.18 -4.875 1 88.88 87 PHE B C 1
ATOM 2229 O O . PHE B 1 87 ? 17.297 7.605 -5.344 1 88.88 87 PHE B O 1
ATOM 2236 N N . ALA B 1 88 ? 19.062 8.992 -5.559 1 92.25 88 ALA B N 1
ATOM 2237 C CA . ALA B 1 88 ? 18.734 9.352 -6.938 1 92.25 88 ALA B CA 1
ATOM 2238 C C . ALA B 1 88 ? 18.781 8.125 -7.848 1 92.25 88 ALA B C 1
ATOM 2240 O O . ALA B 1 88 ? 18.125 8.102 -8.891 1 92.25 88 A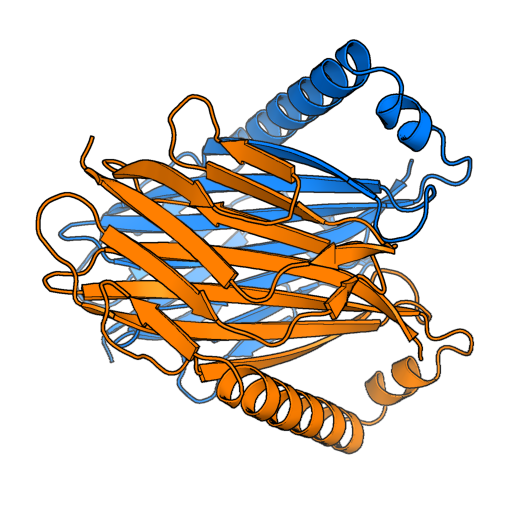LA B O 1
ATOM 2241 N N . GLU B 1 89 ? 19.531 7.137 -7.391 1 94.38 89 GLU B N 1
ATOM 2242 C CA . GLU B 1 89 ? 19.734 5.938 -8.195 1 94.38 89 GLU B CA 1
ATOM 2243 C C . GLU B 1 89 ? 18.594 4.949 -8.016 1 94.38 89 GLU B C 1
ATOM 2245 O O . GLU B 1 89 ? 18.547 3.918 -8.695 1 94.38 89 GLU B O 1
ATOM 2250 N N . LEU B 1 90 ? 17.594 5.289 -7.145 1 95.75 90 LEU B N 1
ATOM 2251 C CA . LEU B 1 90 ? 16.547 4.324 -6.844 1 95.75 90 LEU B CA 1
ATOM 2252 C C . LEU B 1 90 ? 15.164 4.93 -7.094 1 95.75 90 LEU B C 1
ATOM 2254 O O . LEU B 1 90 ? 14.367 5.059 -6.168 1 95.75 90 LEU B O 1
ATOM 2258 N N . PRO B 1 91 ? 14.883 5.246 -8.391 1 96.75 91 PRO B N 1
ATOM 2259 C CA . PRO B 1 91 ? 13.516 5.676 -8.711 1 96.75 91 PRO B CA 1
ATOM 2260 C C . PRO B 1 91 ? 12.5 4.543 -8.602 1 96.75 91 PRO B C 1
ATOM 2262 O O . PRO B 1 91 ? 12.859 3.369 -8.727 1 96.75 91 PRO B O 1
ATOM 2265 N N . TYR B 1 92 ? 11.289 4.926 -8.352 1 96.94 92 TYR B N 1
ATOM 2266 C CA . TYR B 1 92 ? 10.219 3.934 -8.391 1 96.94 92 TYR B CA 1
ATOM 2267 C C . TYR B 1 92 ? 8.898 4.57 -8.797 1 96.94 92 TYR B C 1
ATOM 2269 O O . TYR B 1 92 ? 8.672 5.758 -8.555 1 96.94 92 TYR B O 1
ATOM 2277 N N . TYR B 1 93 ? 8.094 3.797 -9.477 1 97.44 93 TYR B N 1
ATOM 2278 C CA . TYR B 1 93 ? 6.738 4.203 -9.844 1 97.44 93 TYR B CA 1
ATOM 2279 C C . TYR B 1 93 ? 5.711 3.627 -8.883 1 97.44 93 TYR B C 1
ATOM 2281 O O . TYR B 1 93 ? 5.832 2.48 -8.445 1 97.44 93 TYR B O 1
ATOM 2289 N N . THR B 1 94 ? 4.766 4.402 -8.547 1 97.75 94 THR B N 1
ATOM 2290 C CA . THR B 1 94 ? 3.596 3.951 -7.797 1 97.75 94 THR B CA 1
ATOM 2291 C C . THR B 1 94 ? 2.34 4.039 -8.656 1 97.75 94 THR B C 1
ATOM 2293 O O . THR B 1 94 ? 2.096 5.059 -9.312 1 97.75 94 THR B O 1
ATOM 2296 N N . PHE B 1 95 ? 1.58 3.004 -8.633 1 98.06 95 PHE B N 1
ATOM 2297 C CA . PHE B 1 95 ? 0.303 2.977 -9.336 1 98.06 95 PHE B CA 1
ATOM 2298 C C . PHE B 1 95 ? -0.836 2.648 -8.375 1 98.06 95 PHE B C 1
ATOM 2300 O O . PHE B 1 95 ? -0.745 1.696 -7.598 1 98.06 95 PHE B O 1
ATOM 2307 N N . LEU B 1 96 ? -1.881 3.426 -8.422 1 97.56 96 LEU B N 1
ATOM 2308 C CA . LEU B 1 96 ? -3.139 3.062 -7.777 1 97.56 96 LEU B CA 1
ATOM 2309 C C . LEU B 1 96 ? -4.098 2.43 -8.773 1 97.56 96 LEU B C 1
ATOM 2311 O O . LEU B 1 96 ? -4.426 3.035 -9.797 1 97.56 96 LEU B O 1
ATOM 2315 N N . ILE B 1 97 ? -4.484 1.27 -8.445 1 97.75 97 ILE B N 1
ATOM 2316 C CA . ILE B 1 97 ? -5.297 0.475 -9.359 1 97.75 97 ILE B CA 1
ATOM 2317 C C . ILE B 1 97 ? -6.582 0.035 -8.656 1 97.75 97 ILE B C 1
ATOM 2319 O O . ILE B 1 97 ? -6.578 -0.225 -7.453 1 97.75 97 ILE B O 1
ATOM 2323 N N . GLU B 1 98 ? -7.633 -0.001 -9.414 1 97.25 98 GLU B N 1
ATOM 2324 C CA . GLU B 1 98 ? -8.922 -0.399 -8.867 1 97.25 98 GLU B CA 1
ATOM 2325 C C . GLU B 1 98 ? -9.688 -1.295 -9.836 1 97.25 98 GLU B C 1
ATOM 2327 O O . GLU B 1 98 ? -9.641 -1.087 -11.047 1 97.25 98 GLU B O 1
ATOM 2332 N N . PHE B 1 99 ? -10.352 -2.229 -9.289 1 97.75 99 PHE B N 1
ATOM 2333 C CA . PHE B 1 99 ? -11.289 -3.031 -10.07 1 97.75 99 PHE B CA 1
ATOM 2334 C C . PHE B 1 99 ? -12.375 -3.617 -9.18 1 97.75 99 PHE B C 1
ATOM 2336 O O . PHE B 1 99 ? -12.266 -3.58 -7.953 1 97.75 99 PHE B O 1
ATOM 2343 N N . GLU B 1 100 ? -13.383 -4.062 -9.828 1 97.12 100 GLU B N 1
ATOM 2344 C CA . GLU B 1 100 ? -14.57 -4.527 -9.117 1 97.12 100 GLU B CA 1
ATOM 2345 C C . GLU B 1 100 ? -15.195 -5.734 -9.82 1 97.12 100 GLU B C 1
ATOM 2347 O O . GLU B 1 100 ? -15.109 -5.863 -11.039 1 97.12 100 GLU B O 1
ATOM 2352 N N . GLY B 1 101 ? -15.734 -6.621 -9.016 1 97.94 101 GLY B N 1
ATOM 2353 C CA . GLY B 1 101 ? -16.484 -7.762 -9.531 1 97.94 101 GLY B CA 1
ATOM 2354 C C . GLY B 1 101 ? -17.578 -8.227 -8.594 1 97.94 101 GLY B C 1
ATOM 2355 O O . GLY B 1 101 ? -17.641 -7.801 -7.438 1 97.94 101 GLY B O 1
ATOM 2356 N N . PRO B 1 102 ? -18.391 -9.062 -9.047 1 98.12 102 PRO B N 1
ATOM 2357 C CA . PRO B 1 102 ? -19.562 -9.438 -8.25 1 98.12 102 PRO B CA 1
ATOM 2358 C C . PRO B 1 102 ? -19.203 -10.289 -7.035 1 98.12 102 PRO B C 1
ATOM 2360 O O . PRO B 1 102 ? -18.234 -11.047 -7.074 1 98.12 102 PRO B O 1
ATOM 2363 N N . SER B 1 103 ? -19.953 -10.062 -5.984 1 97.44 103 SER B N 1
ATOM 2364 C CA . SER B 1 103 ? -19.828 -10.945 -4.832 1 97.44 103 SER B CA 1
ATOM 2365 C C . SER B 1 103 ? -20.766 -12.148 -4.957 1 97.44 103 SER B C 1
ATOM 2367 O O . SER B 1 103 ? -21.656 -12.156 -5.801 1 97.44 103 SER B O 1
ATOM 2369 N N . ARG B 1 104 ? -20.484 -13.125 -4.223 1 96.06 104 ARG B N 1
ATOM 2370 C CA . ARG B 1 104 ? -21.375 -14.281 -4.145 1 96.06 104 ARG B CA 1
ATOM 2371 C C . ARG B 1 104 ? -21.453 -14.812 -2.717 1 96.06 104 ARG B C 1
ATOM 2373 O O . ARG B 1 104 ? -20.625 -14.469 -1.872 1 96.06 104 ARG B O 1
ATOM 2380 N N . GLU B 1 105 ? -22.484 -15.555 -2.562 1 94.62 105 GLU B N 1
ATOM 2381 C CA . GLU B 1 105 ? -22.594 -16.203 -1.262 1 94.62 105 GLU B CA 1
ATOM 2382 C C . GLU B 1 105 ? -21.516 -17.281 -1.086 1 94.62 105 GLU B C 1
ATOM 2384 O O . GLU B 1 105 ? -21.203 -18.016 -2.02 1 94.62 105 GLU B O 1
ATOM 2389 N N . GLY B 1 106 ? -21.047 -17.344 0.144 1 95.12 106 GLY B N 1
ATOM 2390 C CA . GLY B 1 106 ? -20.031 -18.344 0.441 1 95.12 106 GLY B CA 1
ATOM 2391 C C . GLY B 1 106 ? -18.625 -17.906 0.067 1 95.12 106 GLY B C 1
ATOM 2392 O O . GLY B 1 106 ? -18.172 -16.828 0.492 1 95.12 106 GLY B O 1
ATOM 2393 N N . THR B 1 107 ? -18 -18.703 -0.752 1 98.06 107 THR B N 1
ATOM 2394 C CA . THR B 1 107 ? -16.594 -18.469 -1.1 1 98.06 107 THR B CA 1
ATOM 2395 C C . THR B 1 107 ? -16.5 -17.531 -2.303 1 98.06 107 THR B C 1
ATOM 2397 O O . THR B 1 107 ? -17.156 -17.75 -3.324 1 98.06 107 THR B O 1
ATOM 2400 N N . ASN B 1 108 ? -15.758 -16.453 -2.16 1 98.69 108 ASN B N 1
ATOM 2401 C CA . ASN B 1 108 ? -15.43 -15.523 -3.232 1 98.69 108 ASN B CA 1
ATOM 2402 C C . ASN B 1 108 ? -13.992 -15.719 -3.717 1 98.69 108 ASN B C 1
ATOM 2404 O O . ASN B 1 108 ? -13.102 -16.031 -2.928 1 98.69 108 ASN B O 1
ATOM 2408 N N . CYS B 1 109 ? -13.75 -15.477 -5.035 1 98.81 109 CYS B N 1
ATOM 2409 C CA . CYS B 1 109 ? -12.414 -15.766 -5.559 1 98.81 109 CYS B CA 1
ATOM 2410 C C . CYS B 1 109 ? -11.961 -14.688 -6.527 1 98.81 109 CYS B C 1
ATOM 2412 O O . CYS B 1 109 ? -12.75 -14.211 -7.348 1 98.81 109 CYS B O 1
ATOM 2414 N N . PHE B 1 110 ? -10.766 -14.352 -6.355 1 98.69 110 PHE B N 1
ATOM 2415 C CA . PHE B 1 110 ? -10 -13.617 -7.352 1 98.69 110 PHE B CA 1
ATOM 2416 C C . PHE B 1 110 ? -9.172 -14.57 -8.211 1 98.69 110 PHE B C 1
ATOM 2418 O O . PHE B 1 110 ? -8.516 -15.469 -7.691 1 98.69 110 PHE B O 1
ATOM 2425 N N . GLU B 1 111 ? -9.234 -14.406 -9.5 1 98.56 111 GLU B N 1
ATOM 2426 C CA . GLU B 1 111 ? -8.406 -15.172 -10.422 1 98.56 111 GLU B CA 1
ATOM 2427 C C . GLU B 1 111 ? -7.703 -14.258 -11.422 1 98.56 111 GLU B C 1
ATOM 2429 O O . GLU B 1 111 ? -8.289 -13.289 -11.898 1 98.56 111 GLU B O 1
ATOM 2434 N N . ASN B 1 112 ? -6.523 -14.523 -11.68 1 97.94 112 ASN B N 1
ATOM 2435 C CA . ASN B 1 112 ? -5.73 -13.82 -12.68 1 97.94 112 ASN B CA 1
ATOM 2436 C C . ASN B 1 112 ? -4.996 -14.789 -13.602 1 97.94 112 ASN B C 1
ATOM 2438 O O . ASN B 1 112 ? -4.293 -15.68 -13.133 1 97.94 112 ASN B O 1
ATOM 2442 N N . ARG B 1 113 ? -5.195 -14.703 -14.859 1 97 113 ARG B N 1
ATOM 2443 C CA . ARG B 1 113 ? -4.465 -15.453 -15.875 1 97 113 ARG B CA 1
ATOM 2444 C C . ARG B 1 113 ? -3.539 -14.547 -16.672 1 97 113 ARG B C 1
ATOM 2446 O O . ARG B 1 113 ? -3.963 -13.5 -17.156 1 97 113 ARG B O 1
ATOM 2453 N N . PHE B 1 114 ? -2.34 -14.93 -16.781 1 94.69 114 PHE B N 1
ATOM 2454 C CA . PHE B 1 114 ? -1.31 -14.172 -17.5 1 94.69 114 PHE B CA 1
ATOM 2455 C C . PHE B 1 114 ? -0.279 -15.109 -18.109 1 94.69 114 PHE B C 1
ATOM 2457 O O . PHE B 1 114 ? -0.361 -16.328 -17.938 1 94.69 114 PHE B O 1
ATOM 2464 N N . GLU B 1 115 ? 0.564 -14.586 -18.906 1 94.06 115 GLU B N 1
ATOM 2465 C CA . GLU B 1 115 ? 1.59 -15.406 -19.547 1 94.06 115 GLU B CA 1
ATOM 2466 C C . GLU B 1 115 ? 2.615 -15.898 -18.531 1 94.06 115 GLU B C 1
ATOM 2468 O O . GLU B 1 115 ? 3.018 -15.156 -17.641 1 94.06 115 GLU B O 1
ATOM 2473 N N . ASP B 1 116 ? 3.041 -17.109 -18.703 1 94.81 116 ASP B N 1
ATOM 2474 C CA . ASP B 1 116 ? 4.133 -17.625 -17.891 1 94.81 116 ASP B CA 1
ATOM 2475 C C . ASP B 1 116 ? 5.383 -16.766 -18.016 1 94.81 116 ASP B C 1
ATOM 2477 O O . ASP B 1 116 ? 5.617 -16.172 -19.078 1 94.81 116 ASP B O 1
ATOM 2481 N N . TRP B 1 117 ? 6.07 -16.734 -16.938 1 94.5 117 TRP B N 1
ATOM 2482 C CA . TRP B 1 117 ? 7.332 -16 -17.031 1 94.5 117 TRP B CA 1
ATOM 2483 C C . TRP B 1 117 ? 8.312 -16.469 -15.961 1 94.5 117 TRP B C 1
ATOM 2485 O O . TRP B 1 117 ? 7.98 -17.328 -15.141 1 94.5 117 TRP B O 1
ATOM 2495 N N . VAL B 1 118 ? 9.539 -16.031 -16.078 1 96.12 118 VAL B N 1
ATOM 2496 C CA . VAL B 1 118 ? 10.547 -16.203 -15.039 1 96.12 118 VAL B CA 1
ATOM 2497 C C . VAL B 1 118 ? 10.789 -14.875 -14.328 1 96.12 118 VAL B C 1
ATOM 2499 O O . VAL B 1 118 ? 11.062 -13.859 -14.969 1 96.12 118 VAL B O 1
ATOM 2502 N N . ALA B 1 119 ? 10.633 -14.852 -13.031 1 95.25 119 ALA B N 1
ATOM 2503 C CA . ALA B 1 119 ? 10.789 -13.609 -12.281 1 95.25 119 ALA B CA 1
ATOM 2504 C C . ALA B 1 119 ? 12.164 -12.992 -12.516 1 95.25 119 ALA B C 1
ATOM 2506 O O . ALA B 1 119 ? 13.188 -13.625 -12.227 1 95.25 119 ALA B O 1
ATOM 2507 N N . GLU B 1 120 ? 12.18 -11.836 -12.977 1 94.69 120 GLU B N 1
ATOM 2508 C CA . GLU B 1 120 ? 13.438 -11.148 -13.258 1 94.69 120 GLU B CA 1
ATOM 2509 C C . GLU B 1 120 ? 13.984 -10.469 -12.008 1 94.69 120 GLU B C 1
ATOM 2511 O O . GLU B 1 120 ? 15.148 -10.062 -11.969 1 94.69 120 GLU B O 1
ATOM 2516 N N . TYR B 1 121 ? 13.242 -10.312 -11.047 1 95.88 121 TYR B N 1
ATOM 2517 C CA . TYR B 1 121 ? 13.547 -9.719 -9.75 1 95.88 121 TYR B CA 1
ATOM 2518 C C . TYR B 1 121 ? 12.578 -10.211 -8.68 1 95.88 121 TYR B C 1
ATOM 2520 O O . TYR B 1 121 ? 11.547 -10.805 -9 1 95.88 121 TYR B O 1
ATOM 2528 N N . ASP B 1 122 ? 12.961 -9.992 -7.461 1 95.56 122 ASP B N 1
ATOM 2529 C CA . ASP B 1 122 ? 12.07 -10.344 -6.363 1 95.56 122 ASP B CA 1
ATOM 2530 C C . ASP B 1 122 ? 10.836 -9.438 -6.348 1 95.56 122 ASP B C 1
ATOM 2532 O O . ASP B 1 122 ? 10.938 -8.242 -6.641 1 95.56 122 ASP B O 1
ATOM 2536 N N . TYR B 1 123 ? 9.766 -10.031 -5.996 1 96.06 123 TYR B N 1
ATOM 2537 C CA . TYR B 1 123 ? 8.578 -9.211 -5.766 1 96.06 123 TYR B CA 1
ATOM 2538 C C . TYR B 1 123 ? 7.684 -9.828 -4.699 1 96.06 123 TYR B C 1
ATOM 2540 O O . TYR B 1 123 ? 7.855 -10.992 -4.336 1 96.06 123 TYR B O 1
ATOM 2548 N N . GLU B 1 124 ? 6.816 -8.961 -4.188 1 96.44 124 GLU B N 1
ATOM 2549 C CA . GLU B 1 124 ? 5.895 -9.406 -3.146 1 96.44 124 GLU B CA 1
ATOM 2550 C C . GLU B 1 124 ? 4.504 -8.82 -3.35 1 96.44 124 GLU B C 1
ATOM 2552 O O . GLU B 1 124 ? 4.355 -7.766 -3.977 1 96.44 124 GLU B O 1
ATOM 2557 N N . ALA B 1 125 ? 3.527 -9.469 -2.885 1 96.88 125 ALA B N 1
ATOM 2558 C CA . ALA B 1 125 ? 2.137 -9.016 -2.875 1 96.88 125 ALA B CA 1
ATOM 2559 C C . ALA B 1 125 ? 1.484 -9.281 -1.522 1 96.88 125 ALA B C 1
ATOM 2561 O O . ALA B 1 125 ? 1.633 -10.367 -0.958 1 96.88 125 ALA B O 1
ATOM 2562 N N . PHE B 1 126 ? 0.818 -8.289 -1.036 1 97.44 126 PHE B N 1
ATOM 2563 C CA . PHE B 1 126 ? 0.079 -8.422 0.214 1 97.44 126 PHE B CA 1
ATOM 2564 C C . PHE B 1 126 ? -1.41 -8.18 -0.011 1 97.44 126 PHE B C 1
ATOM 2566 O O . PHE B 1 126 ? -1.8 -7.199 -0.642 1 97.44 126 PHE B O 1
ATOM 2573 N N . TRP B 1 127 ? -2.152 -9.133 0.443 1 97.88 127 TRP B N 1
ATOM 2574 C CA . TRP B 1 127 ? -3.607 -9.023 0.39 1 97.88 127 TRP B CA 1
ATOM 2575 C C . TRP B 1 127 ? -4.191 -8.859 1.79 1 97.88 127 TRP B C 1
ATOM 2577 O O . TRP B 1 127 ? -3.74 -9.508 2.736 1 97.88 127 TRP B O 1
ATOM 2587 N N . TYR B 1 128 ? -5.172 -8.055 1.922 1 97.69 128 TYR B N 1
ATOM 2588 C CA . TYR B 1 128 ? -5.75 -7.801 3.236 1 97.69 128 TYR B CA 1
ATOM 2589 C C . TYR B 1 128 ? -7.27 -7.77 3.17 1 97.69 128 TYR B C 1
ATOM 2591 O O . TYR B 1 128 ? -7.848 -7.098 2.311 1 97.69 128 TYR B O 1
ATOM 2599 N N . LEU B 1 129 ? -7.887 -8.5 4.07 1 96.75 129 LEU B N 1
ATOM 2600 C CA . LEU B 1 129 ? -9.336 -8.625 4.145 1 96.75 129 LEU B CA 1
ATOM 2601 C C . LEU B 1 129 ? -9.898 -7.805 5.305 1 96.75 129 LEU B C 1
ATOM 2603 O O . LEU B 1 129 ? -9.242 -7.664 6.34 1 96.75 129 LEU B O 1
ATOM 2607 N N . PRO B 1 130 ? -11.047 -7.254 5.125 1 93.19 130 PRO B N 1
ATOM 2608 C CA . PRO B 1 130 ? -11.711 -6.648 6.277 1 93.19 130 PRO B CA 1
ATOM 2609 C C . PRO B 1 130 ? -12.141 -7.68 7.32 1 93.19 130 PRO B C 1
ATOM 2611 O O . PRO B 1 130 ? -12.133 -8.883 7.043 1 93.19 130 PRO B O 1
ATOM 2614 N N . PRO B 1 131 ? -12.484 -7.156 8.531 1 92.81 131 PRO B N 1
ATOM 2615 C CA . PRO B 1 131 ? -12.977 -8.102 9.539 1 92.81 131 PRO B CA 1
ATOM 2616 C C . PRO B 1 131 ? -14.18 -8.906 9.047 1 92.81 131 PRO B C 1
ATOM 2618 O O . PRO B 1 131 ? -15.016 -8.391 8.297 1 92.81 131 PRO B O 1
ATOM 2621 N N . GLY B 1 132 ? -14.258 -10.117 9.508 1 93.88 132 GLY B N 1
ATOM 2622 C CA . GLY B 1 132 ? -15.383 -10.969 9.164 1 93.88 132 GLY B CA 1
ATOM 2623 C C . GLY B 1 132 ? -15.094 -11.898 7.992 1 93.88 132 GLY B C 1
ATOM 2624 O O . GLY B 1 132 ? -15.953 -12.688 7.598 1 93.88 132 GLY B O 1
ATOM 2625 N N . TYR B 1 133 ? -13.898 -11.727 7.457 1 96.38 133 TYR B N 1
ATOM 2626 C CA . TYR B 1 133 ? -13.531 -12.586 6.336 1 96.38 133 TYR B CA 1
ATOM 2627 C C . TYR B 1 133 ? -12.156 -13.211 6.562 1 96.38 133 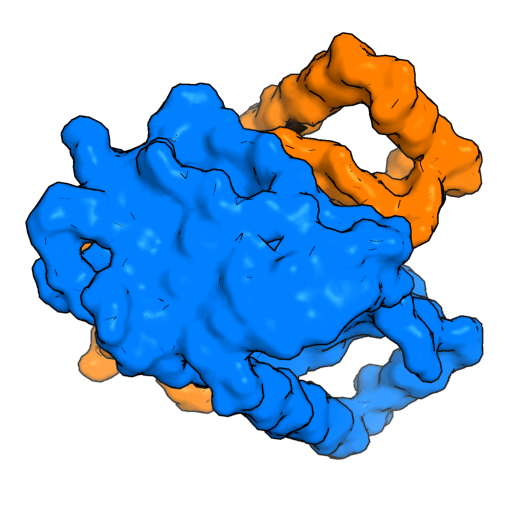TYR B C 1
ATOM 2629 O O . TYR B 1 133 ? -11.375 -12.727 7.379 1 96.38 133 TYR B O 1
ATOM 2637 N N . ARG B 1 134 ? -11.914 -14.32 5.914 1 98.06 134 ARG B N 1
ATOM 2638 C CA . ARG B 1 134 ? -10.609 -14.984 5.957 1 98.06 134 ARG B CA 1
ATOM 2639 C C . ARG B 1 134 ? -10.273 -15.625 4.613 1 98.06 134 ARG B C 1
ATOM 2641 O O . ARG B 1 134 ? -11.172 -16.031 3.871 1 98.06 134 ARG B O 1
ATOM 2648 N N . PHE B 1 135 ? -9.047 -15.68 4.34 1 98.62 135 PHE B N 1
ATOM 2649 C CA . PHE B 1 135 ? -8.617 -16.391 3.143 1 98.62 135 PHE B CA 1
ATOM 2650 C C . PHE B 1 135 ? -8.844 -17.891 3.299 1 98.62 135 PHE B C 1
ATOM 2652 O O . PHE B 1 135 ? -8.609 -18.453 4.371 1 98.62 135 PHE B O 1
ATOM 2659 N N . SER B 1 136 ? -9.266 -18.5 2.199 1 98.44 136 SER B N 1
ATOM 2660 C CA . SER B 1 136 ? -9.633 -19.906 2.326 1 98.44 136 SER B CA 1
ATOM 2661 C C . SER B 1 136 ? -8.859 -20.766 1.331 1 98.44 136 SER B C 1
ATOM 2663 O O . SER B 1 136 ? -8.727 -21.984 1.523 1 98.44 136 SER B O 1
ATOM 2665 N N . GLU B 1 137 ? -8.438 -20.25 0.271 1 98.44 137 GLU B N 1
ATOM 2666 C CA . GLU B 1 137 ? -7.672 -20.953 -0.756 1 98.44 137 GLU B CA 1
ATOM 2667 C C . GLU B 1 137 ? -6.664 -20.031 -1.43 1 98.44 137 GLU B C 1
ATOM 2669 O O . GLU B 1 137 ? -6.984 -18.875 -1.737 1 98.44 137 GLU B O 1
ATOM 2674 N N . VAL B 1 138 ? -5.492 -20.516 -1.575 1 98.56 138 VAL B N 1
ATOM 2675 C CA . VAL B 1 138 ? -4.461 -19.781 -2.289 1 98.56 138 VAL B CA 1
ATOM 2676 C C . VAL B 1 138 ? -3.736 -20.703 -3.264 1 98.56 138 VAL B C 1
ATOM 2678 O O . VAL B 1 138 ? -3.143 -21.703 -2.854 1 98.56 138 VAL B O 1
ATOM 2681 N N . GLN B 1 139 ? -3.85 -20.438 -4.473 1 98.38 139 GLN B N 1
ATOM 2682 C CA . GLN B 1 139 ? -3.09 -21.109 -5.52 1 98.38 139 GLN B CA 1
ATOM 2683 C C . GLN B 1 139 ? -2.129 -20.141 -6.211 1 98.38 139 GLN B C 1
ATOM 2685 O O . GLN B 1 139 ? -2.561 -19.234 -6.914 1 98.38 139 GLN B O 1
ATOM 2690 N N . THR B 1 140 ? -0.893 -20.281 -6.031 1 97.5 140 THR B N 1
ATOM 2691 C CA . THR B 1 140 ? 0.155 -19.453 -6.609 1 97.5 140 THR B CA 1
ATOM 2692 C C . THR B 1 140 ? 1.437 -20.25 -6.809 1 97.5 140 THR B C 1
ATOM 2694 O O . THR B 1 140 ? 1.633 -21.281 -6.172 1 97.5 140 THR B O 1
ATOM 2697 N N . SER B 1 141 ? 2.264 -19.781 -7.734 1 96.12 141 SER B N 1
ATOM 2698 C CA . SER B 1 141 ? 3.57 -20.406 -7.945 1 96.12 141 SER B CA 1
ATOM 2699 C C . SER B 1 141 ? 4.578 -19.938 -6.902 1 96.12 141 SER B C 1
ATOM 2701 O O . SER B 1 141 ? 5.652 -20.516 -6.762 1 96.12 141 SER B O 1
ATOM 2703 N N . CYS B 1 142 ? 4.195 -18.969 -6.145 1 96.19 142 CYS B N 1
ATOM 2704 C CA . CYS B 1 142 ? 5.117 -18.328 -5.207 1 96.19 142 CYS B CA 1
ATOM 2705 C C . CYS B 1 142 ? 4.875 -18.828 -3.785 1 96.19 142 CYS B C 1
ATOM 2707 O O . CYS B 1 142 ? 3.873 -19.5 -3.518 1 96.19 142 CYS B O 1
ATOM 2709 N N . GLU B 1 143 ? 5.906 -18.562 -2.955 1 95.62 143 GLU B N 1
ATOM 2710 C CA . GLU B 1 143 ? 5.715 -18.828 -1.533 1 95.62 143 GLU B CA 1
ATOM 2711 C C . GLU B 1 143 ? 4.68 -17.891 -0.931 1 95.62 143 GLU B C 1
ATOM 2713 O O . GLU B 1 143 ? 4.559 -16.734 -1.356 1 95.62 143 GLU B O 1
ATOM 2718 N N . TYR B 1 144 ? 3.902 -18.453 0.03 1 97.06 144 TYR B N 1
ATOM 2719 C CA . TYR B 1 144 ? 2.934 -17.562 0.653 1 97.06 144 TYR B CA 1
ATOM 2720 C C . TYR B 1 144 ? 2.699 -17.938 2.111 1 97.06 144 TYR B C 1
ATOM 2722 O O . TYR B 1 144 ? 3.076 -19.031 2.543 1 97.06 144 TYR B O 1
ATOM 2730 N N . GLU B 1 145 ? 2.205 -16.953 2.812 1 96.06 145 GLU B N 1
ATOM 2731 C CA . GLU B 1 145 ? 1.808 -17.141 4.207 1 96.06 145 GLU B CA 1
ATOM 2732 C C . GLU B 1 145 ? 0.5 -16.406 4.504 1 96.06 145 GLU B C 1
ATOM 2734 O O . GLU B 1 145 ? 0.28 -15.297 4.023 1 96.06 145 GLU B O 1
ATOM 2739 N N . VAL B 1 146 ? -0.353 -17.031 5.277 1 96.94 146 VAL B N 1
ATOM 2740 C CA . VAL B 1 146 ? -1.585 -16.406 5.762 1 96.94 146 VAL B CA 1
ATOM 2741 C C . VAL B 1 146 ? -1.472 -16.141 7.258 1 96.94 146 VAL B C 1
ATOM 2743 O O . VAL B 1 146 ? -0.968 -16.969 8.016 1 96.94 146 VAL B O 1
ATOM 2746 N N . SER B 1 147 ? -1.913 -14.984 7.641 1 95.56 147 SER B N 1
ATOM 2747 C CA . SER B 1 147 ? -1.86 -14.633 9.055 1 95.56 147 SER B CA 1
ATOM 2748 C C . SER B 1 147 ? -2.711 -15.578 9.891 1 95.56 147 SER B C 1
ATOM 2750 O O . SER B 1 147 ? -3.592 -16.266 9.367 1 95.56 147 SER B O 1
ATOM 2752 N N . GLU B 1 148 ? -2.449 -15.531 11.18 1 92.69 148 GLU B N 1
ATOM 2753 C CA . GLU B 1 148 ? -3.152 -16.422 12.094 1 92.69 148 GLU B CA 1
ATOM 2754 C C . GLU B 1 148 ? -4.656 -16.188 12.055 1 92.69 148 GLU B C 1
ATOM 2756 O O . GLU B 1 148 ? -5.445 -17.125 12.094 1 92.69 148 GLU B O 1
ATOM 2761 N N . ASP B 1 149 ? -5.074 -14.992 11.969 1 94.5 149 ASP B N 1
ATOM 2762 C CA . ASP B 1 149 ? -6.5 -14.68 11.977 1 94.5 149 ASP B CA 1
ATOM 2763 C C . ASP B 1 149 ? -7.109 -14.875 10.586 1 94.5 149 ASP B C 1
ATOM 2765 O O . ASP B 1 149 ? -8.312 -14.688 10.398 1 94.5 149 ASP B O 1
ATOM 2769 N N . GLY B 1 150 ? -6.277 -15.148 9.594 1 97.31 150 GLY B N 1
ATOM 2770 C CA . GLY B 1 150 ? -6.723 -15.508 8.258 1 97.31 150 GLY B CA 1
ATOM 2771 C C . GLY B 1 150 ? -7.012 -14.297 7.379 1 97.31 150 GLY B C 1
ATOM 2772 O O . GLY B 1 150 ? -7.523 -14.438 6.27 1 97.31 150 GLY B O 1
ATOM 2773 N N . ARG B 1 151 ? -6.672 -13.094 7.785 1 97.31 151 ARG B N 1
ATOM 2774 C CA . ARG B 1 151 ? -7.141 -11.906 7.09 1 97.31 151 ARG B CA 1
ATOM 2775 C C . ARG B 1 151 ? -6.031 -11.289 6.238 1 97.31 151 ARG B C 1
ATOM 2777 O O . ARG B 1 151 ? -6.297 -10.453 5.371 1 97.31 151 ARG B O 1
ATOM 2784 N N . ALA B 1 152 ? -4.789 -11.648 6.531 1 97.69 152 ALA B N 1
ATOM 2785 C CA . ALA B 1 152 ? -3.656 -11.141 5.766 1 97.69 152 ALA B CA 1
ATOM 2786 C C . ALA B 1 152 ? -2.955 -12.258 5.008 1 97.69 152 ALA B C 1
ATOM 2788 O O . ALA B 1 152 ? -2.732 -13.344 5.555 1 97.69 152 ALA B O 1
ATOM 2789 N N . LEU B 1 153 ? -2.67 -12.039 3.781 1 98.19 153 LEU B N 1
ATOM 2790 C CA . LEU B 1 153 ? -1.955 -12.969 2.92 1 98.19 153 LEU B CA 1
ATOM 2791 C C . LEU B 1 153 ? -0.723 -12.312 2.309 1 98.19 153 LEU B C 1
ATOM 2793 O O . LEU B 1 153 ? -0.827 -11.266 1.669 1 98.19 153 LEU B O 1
ATOM 2797 N N . GLY B 1 154 ? 0.472 -12.836 2.602 1 97.12 154 GLY B N 1
ATOM 2798 C CA . GLY B 1 154 ? 1.7 -12.43 1.935 1 97.12 154 GLY B CA 1
ATOM 2799 C C . GLY B 1 154 ? 2.172 -13.43 0.896 1 97.12 154 GLY B C 1
ATOM 2800 O O . GLY B 1 154 ? 2.162 -14.641 1.14 1 97.12 154 GLY B O 1
ATOM 2801 N N . ILE B 1 155 ? 2.5 -12.961 -0.276 1 97.06 155 ILE B N 1
ATOM 2802 C CA . ILE B 1 155 ? 3.047 -13.773 -1.357 1 97.06 155 ILE B CA 1
ATOM 2803 C C . ILE B 1 155 ? 4.41 -13.227 -1.774 1 97.06 155 ILE B C 1
ATOM 2805 O O . ILE B 1 155 ? 4.574 -12.016 -1.947 1 97.06 155 ILE B O 1
ATOM 2809 N N . TRP B 1 156 ? 5.395 -14.109 -1.932 1 95.44 156 TRP B N 1
ATOM 2810 C CA . TRP B 1 156 ? 6.746 -13.703 -2.305 1 95.44 156 TRP B CA 1
ATOM 2811 C C . TRP B 1 156 ? 7.27 -14.555 -3.457 1 95.44 156 TRP B C 1
ATOM 2813 O O . TRP B 1 156 ? 7.188 -15.789 -3.416 1 95.44 156 TRP B O 1
ATOM 2823 N N . CYS B 1 157 ? 7.773 -13.891 -4.422 1 95.69 157 CYS B N 1
ATOM 2824 C CA . CYS B 1 157 ? 8.453 -14.555 -5.527 1 95.69 157 CYS B CA 1
ATOM 2825 C C . CYS B 1 157 ? 9.898 -14.086 -5.641 1 95.69 157 CYS B C 1
ATOM 2827 O O . CYS B 1 157 ? 10.18 -12.891 -5.535 1 95.69 157 CYS B O 1
ATOM 2829 N N . ARG B 1 158 ? 10.781 -15.055 -5.914 1 94.12 158 ARG B N 1
ATOM 2830 C CA . ARG B 1 158 ? 12.195 -14.727 -5.977 1 94.12 158 ARG B CA 1
ATOM 2831 C C . ARG B 1 158 ? 12.688 -14.688 -7.418 1 94.12 158 ARG B C 1
ATOM 2833 O O . ARG B 1 158 ? 12.18 -15.414 -8.273 1 94.12 158 ARG B O 1
ATOM 2840 N N . LYS B 1 159 ? 13.648 -13.859 -7.539 1 95.06 159 LYS B N 1
ATOM 2841 C CA . LYS B 1 159 ? 14.312 -13.828 -8.844 1 95.06 159 LYS B CA 1
ATOM 2842 C C . LYS B 1 159 ? 14.711 -15.227 -9.297 1 95.06 159 LYS B C 1
ATOM 2844 O O . LYS B 1 159 ? 15.273 -16 -8.516 1 95.06 159 LYS B O 1
ATOM 2849 N N . GLY B 1 160 ? 14.328 -15.523 -10.547 1 95.5 160 GLY B N 1
ATOM 2850 C CA . GLY B 1 160 ? 14.727 -16.797 -11.133 1 95.5 160 GLY B CA 1
ATOM 2851 C C . GLY B 1 160 ? 13.656 -17.859 -11.023 1 95.5 160 GLY B C 1
ATOM 2852 O O . GLY B 1 160 ? 13.727 -18.891 -11.695 1 95.5 160 GLY B O 1
ATOM 2853 N N . GLU B 1 161 ? 12.648 -17.641 -10.164 1 96.19 161 GLU B N 1
ATOM 2854 C CA . GLU B 1 161 ? 11.57 -18.609 -10.023 1 96.19 161 GLU B CA 1
ATOM 2855 C C . GLU B 1 161 ? 10.648 -18.594 -11.234 1 96.19 161 GLU B C 1
ATOM 2857 O O . GLU B 1 161 ? 10.352 -17.531 -11.789 1 96.19 161 GLU B O 1
ATOM 2862 N N . GLU B 1 162 ? 10.227 -19.75 -11.602 1 96.31 162 GLU B N 1
ATOM 2863 C CA . GLU B 1 162 ? 9.211 -19.875 -12.648 1 96.31 162 GLU B CA 1
ATOM 2864 C C . GLU B 1 162 ? 7.82 -19.547 -12.109 1 96.31 162 GLU B C 1
ATOM 2866 O O . GLU B 1 162 ? 7.387 -20.141 -11.117 1 96.31 162 GLU B O 1
ATOM 2871 N N . VAL B 1 163 ? 7.211 -18.672 -12.719 1 94 163 VAL B N 1
ATOM 2872 C CA . VAL B 1 163 ? 5.863 -18.266 -12.32 1 94 163 VAL B CA 1
ATOM 2873 C C . VAL B 1 163 ? 4.855 -18.734 -13.367 1 94 163 VAL B C 1
ATOM 2875 O O . VAL B 1 163 ? 4.898 -18.297 -14.523 1 94 163 VAL B O 1
ATOM 2878 N N . ARG B 1 164 ? 4.051 -19.625 -12.945 1 92.31 164 ARG B N 1
ATOM 2879 C CA . ARG B 1 164 ? 2.977 -20.094 -13.812 1 92.31 164 ARG B CA 1
ATOM 2880 C C . ARG B 1 164 ? 1.903 -19.016 -13.977 1 92.31 164 ARG B C 1
ATOM 2882 O O . ARG B 1 164 ? 1.567 -18.312 -13.023 1 92.31 164 ARG B O 1
ATOM 2889 N N . GLY B 1 165 ? 1.354 -18.953 -15.164 1 92.5 165 GLY B N 1
ATOM 2890 C CA . GLY B 1 165 ? 0.458 -17.891 -15.57 1 92.5 165 GLY B CA 1
ATOM 2891 C C . GLY B 1 165 ? -0.94 -18.031 -15 1 92.5 165 GLY B C 1
ATOM 2892 O O . GLY B 1 165 ? -1.929 -17.828 -15.703 1 92.5 165 GLY B O 1
ATOM 2893 N N . TYR B 1 166 ? -1.072 -18.422 -13.773 1 96.38 166 TYR B N 1
ATOM 2894 C CA . TYR B 1 166 ? -2.377 -18.516 -13.125 1 96.38 166 TYR B CA 1
ATOM 2895 C C . TYR B 1 166 ? -2.248 -18.359 -11.617 1 96.38 166 TYR B C 1
ATOM 2897 O O . TYR B 1 166 ? -1.381 -18.984 -10.992 1 96.38 166 TYR B O 1
ATOM 2905 N N . GLU B 1 167 ? -3.059 -17.531 -11.086 1 97.88 167 GLU B N 1
ATOM 2906 C CA . GLU B 1 167 ? -3.168 -17.344 -9.641 1 97.88 167 GLU B CA 1
ATOM 2907 C C . GLU B 1 167 ? -4.629 -17.297 -9.195 1 97.88 167 GLU B C 1
ATOM 2909 O O . GLU B 1 167 ? -5.473 -16.703 -9.875 1 97.88 167 GLU B O 1
ATOM 2914 N N . ARG B 1 168 ? -4.914 -17.922 -8.102 1 98.56 168 ARG B N 1
ATOM 2915 C CA . ARG B 1 168 ? -6.254 -17.969 -7.527 1 98.56 168 ARG B CA 1
ATOM 2916 C C . ARG B 1 168 ? -6.215 -17.734 -6.023 1 98.56 168 ARG B C 1
ATOM 2918 O O . ARG B 1 168 ? -5.484 -18.406 -5.297 1 98.56 168 ARG B O 1
ATOM 2925 N N . ILE B 1 169 ? -6.906 -16.719 -5.566 1 98.81 169 ILE B N 1
ATOM 2926 C CA . ILE B 1 169 ? -7.008 -16.375 -4.152 1 98.81 169 ILE B CA 1
ATOM 2927 C C . ILE B 1 169 ? -8.477 -16.297 -3.74 1 98.81 169 ILE B C 1
ATOM 2929 O O . ILE B 1 169 ? -9.242 -15.508 -4.293 1 98.81 169 ILE B O 1
ATOM 2933 N N . CYS B 1 170 ? -8.859 -17.047 -2.775 1 98.88 170 CYS B N 1
ATOM 2934 C CA . CYS B 1 170 ? -10.258 -17.125 -2.365 1 98.88 170 CYS B CA 1
ATOM 2935 C C . CYS B 1 170 ? -10.414 -16.734 -0.896 1 98.88 170 CYS B C 1
ATOM 2937 O O . CYS B 1 170 ? -9.484 -16.906 -0.106 1 98.88 170 CYS B O 1
ATOM 2939 N N . TRP B 1 171 ? -11.547 -16.281 -0.554 1 98.75 171 TRP B N 1
ATOM 2940 C CA . TRP B 1 171 ? -11.875 -15.891 0.814 1 98.75 171 TRP B CA 1
ATOM 2941 C C . TRP B 1 171 ? -13.352 -16.125 1.112 1 98.75 171 TRP B C 1
ATOM 2943 O O . TRP B 1 171 ? -14.156 -16.312 0.194 1 98.75 171 TRP B O 1
ATOM 2953 N N . ARG B 1 172 ? -13.711 -16.156 2.322 1 97.94 172 ARG B N 1
ATOM 2954 C CA . ARG B 1 172 ? -15.078 -16.375 2.766 1 97.94 172 ARG B CA 1
ATOM 2955 C C . ARG B 1 172 ? -15.336 -15.703 4.109 1 97.94 172 ARG B C 1
ATOM 2957 O O . ARG B 1 172 ? -14.398 -15.312 4.805 1 97.94 172 ARG B O 1
ATOM 2964 N N . SER B 1 173 ? -16.656 -15.617 4.395 1 94.12 173 SER B N 1
ATOM 2965 C CA . SER B 1 173 ? -17.016 -15.086 5.707 1 94.12 173 SER B CA 1
ATOM 2966 C C . SER B 1 173 ? -16.625 -16.062 6.816 1 94.12 173 SER B C 1
ATOM 2968 O O . SER B 1 173 ? -16.562 -17.266 6.598 1 94.12 173 SER B O 1
ATOM 2970 N N . THR B 1 174 ? -16.203 -15.547 7.938 1 87 174 THR B N 1
ATOM 2971 C CA . THR B 1 174 ? -15.844 -16.375 9.078 1 87 174 THR B CA 1
ATOM 2972 C C . THR B 1 174 ? -17.094 -16.797 9.859 1 87 174 THR B C 1
ATOM 2974 O O . THR B 1 174 ? -18.078 -16.062 9.891 1 87 174 THR B O 1
#